Protein AF-A0A3B0T0U5-F1 (afdb_monomer_lite)

Radius of gyration: 17.13 Å; chains: 1; bounding box: 40×33×50 Å

Secondary structure (DSSP, 8-state):
-----TTTTTTPPPPHHHHHHHHTHHHHHHHHHHTT-EEPPTT---GGG-GGG--TTGGG-HHHHHHHHHHHHHHTTEEEEEE-GGG-EEEEE-TTTT--GGGPPEEEE-TTS-EEEPSSSSHHHHHHHHHHSS-HHHHHHHHHHHHHTT----S-STT------SS-HHHHHHHHHHHHHHHT-

pLDDT: mean 91.38, std 8.54, range [48.41, 98.44]

Structure (mmCIF, N/CA/C/O backbone):
data_AF-A0A3B0T0U5-F1
#
_entry.id   AF-A0A3B0T0U5-F1
#
loop_
_atom_site.group_PDB
_atom_site.id
_atom_site.type_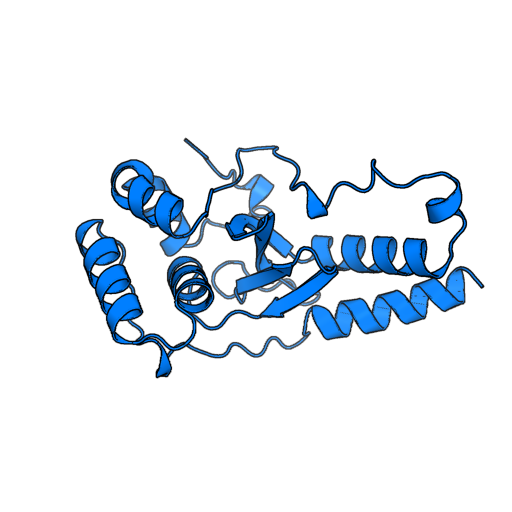symbol
_atom_site.label_atom_id
_atom_site.label_alt_id
_atom_site.label_comp_id
_atom_site.label_asym_id
_atom_site.label_entity_id
_atom_site.label_seq_id
_atom_site.pdbx_PDB_ins_code
_atom_site.Cartn_x
_atom_site.Cartn_y
_atom_site.Cartn_z
_atom_site.occupancy
_atom_site.B_iso_or_equiv
_atom_site.auth_seq_id
_atom_site.auth_comp_id
_atom_site.auth_asym_id
_atom_site.auth_atom_id
_atom_site.pdbx_PDB_model_num
ATOM 1 N N . MET A 1 1 ? -2.444 17.265 9.540 1.00 48.41 1 MET A N 1
ATOM 2 C CA . MET A 1 1 ? -3.662 16.431 9.452 1.00 48.41 1 MET A CA 1
ATOM 3 C C . MET A 1 1 ? -3.773 16.011 8.001 1.00 48.41 1 MET A C 1
ATOM 5 O O . MET A 1 1 ? -4.153 16.839 7.179 1.00 48.41 1 MET A O 1
ATOM 9 N N . ALA A 1 2 ? -3.339 14.789 7.695 1.00 52.75 2 ALA A N 1
ATOM 10 C CA . ALA A 1 2 ? -3.401 14.232 6.351 1.00 52.75 2 ALA A CA 1
ATOM 11 C C . ALA A 1 2 ? -4.876 14.074 5.960 1.00 52.75 2 ALA A C 1
ATOM 13 O O . ALA A 1 2 ? -5.615 13.300 6.568 1.00 52.75 2 ALA A O 1
ATOM 14 N N . ILE A 1 3 ? -5.346 14.876 5.007 1.00 55.81 3 ILE A N 1
ATOM 15 C CA . ILE A 1 3 ? -6.700 14.746 4.465 1.00 55.81 3 ILE A CA 1
ATOM 16 C C . ILE A 1 3 ? -6.537 14.190 3.064 1.00 55.81 3 ILE A C 1
ATOM 18 O O . ILE A 1 3 ? -6.526 14.962 2.109 1.00 55.81 3 ILE A O 1
ATOM 22 N N . LEU A 1 4 ? -6.415 12.864 2.960 1.00 65.25 4 LEU A N 1
ATOM 23 C CA . LEU A 1 4 ? -6.444 12.198 1.664 1.00 65.25 4 LEU A CA 1
ATOM 24 C C . LEU A 1 4 ? -7.714 12.631 0.920 1.00 65.25 4 LEU A C 1
ATOM 26 O O . LEU A 1 4 ? -8.846 12.448 1.386 1.00 65.25 4 LEU A O 1
ATOM 30 N N . THR A 1 5 ? -7.526 13.297 -0.207 1.00 64.56 5 THR A N 1
ATOM 31 C CA . THR A 1 5 ? -8.588 13.832 -1.041 1.00 64.56 5 THR A CA 1
ATOM 32 C C . THR A 1 5 ? -9.216 12.710 -1.862 1.00 64.56 5 THR A C 1
ATOM 34 O O . THR A 1 5 ? -8.635 11.648 -2.082 1.00 64.56 5 THR A O 1
ATOM 37 N N . LYS A 1 6 ? -10.430 12.935 -2.381 1.00 62.84 6 LYS A N 1
ATOM 38 C CA . LYS A 1 6 ? -11.016 11.989 -3.344 1.00 62.84 6 LYS A CA 1
ATOM 39 C C . LYS A 1 6 ? -10.115 11.785 -4.561 1.00 62.84 6 LYS A C 1
ATOM 41 O O . LYS A 1 6 ? -10.153 10.707 -5.132 1.00 62.84 6 LYS A O 1
ATOM 46 N N . GLU A 1 7 ? -9.342 12.791 -4.955 1.00 63.34 7 GLU A N 1
ATOM 47 C CA . GLU A 1 7 ? -8.432 12.709 -6.097 1.00 63.34 7 GLU A CA 1
ATOM 48 C C . GLU A 1 7 ? -7.277 11.739 -5.824 1.00 63.34 7 GLU A C 1
ATOM 50 O O . GLU A 1 7 ? -7.024 10.860 -6.645 1.00 63.34 7 GLU A O 1
ATOM 55 N N . GLU A 1 8 ? -6.695 11.794 -4.624 1.00 71.56 8 GLU A N 1
ATOM 56 C CA . GLU A 1 8 ? -5.678 10.839 -4.153 1.00 71.56 8 GLU A CA 1
ATOM 57 C C . GLU A 1 8 ? -6.215 9.415 -4.035 1.00 71.56 8 GLU A C 1
ATOM 59 O O . GLU A 1 8 ? -5.482 8.460 -4.251 1.00 71.56 8 GLU A O 1
ATOM 64 N N . LEU A 1 9 ? -7.517 9.258 -3.789 1.00 78.38 9 LEU A N 1
ATOM 65 C CA . LEU A 1 9 ? -8.191 7.958 -3.769 1.00 78.38 9 LEU A CA 1
ATOM 66 C C . LEU A 1 9 ? -8.796 7.562 -5.123 1.00 78.38 9 LEU A C 1
ATOM 68 O O . LEU A 1 9 ? -9.800 6.847 -5.169 1.00 78.38 9 LEU A O 1
ATOM 72 N N . GLN A 1 10 ? -8.250 8.061 -6.234 1.00 78.50 10 GLN A N 1
ATOM 73 C CA . GLN A 1 10 ? -8.713 7.759 -7.596 1.00 78.50 10 GLN A CA 1
ATOM 74 C C . GLN A 1 10 ? -10.224 8.011 -7.807 1.00 78.50 10 GLN A C 1
ATOM 76 O O . GLN A 1 10 ? -10.927 7.261 -8.486 1.00 78.50 10 GLN A O 1
ATOM 81 N N . ASN A 1 11 ? -10.745 9.089 -7.218 1.00 80.75 11 ASN A N 1
ATOM 82 C CA . ASN A 1 11 ? -12.158 9.494 -7.174 1.00 80.75 11 ASN A CA 1
ATOM 83 C C . ASN A 1 11 ? -13.108 8.518 -6.460 1.00 80.75 11 ASN A C 1
ATOM 85 O O . ASN A 1 11 ? -14.330 8.599 -6.633 1.00 80.75 11 ASN A O 1
ATOM 89 N N . GLN A 1 12 ? -12.577 7.624 -5.628 1.00 84.00 12 GLN A N 1
ATOM 90 C CA . GLN A 1 12 ? -13.364 6.662 -4.865 1.00 84.00 12 GLN A CA 1
ATOM 91 C C . GLN A 1 12 ? -13.750 7.198 -3.479 1.00 84.00 12 GLN A C 1
ATOM 93 O O . GLN A 1 12 ? -13.239 8.207 -2.990 1.00 84.00 12 GLN A O 1
ATOM 98 N N . ASP A 1 13 ? -14.723 6.546 -2.843 1.00 85.94 13 ASP A N 1
ATOM 99 C CA . ASP A 1 13 ? -15.082 6.860 -1.461 1.00 85.94 13 ASP A CA 1
ATOM 100 C C . ASP A 1 13 ? -14.054 6.263 -0.499 1.00 85.94 13 ASP A C 1
ATOM 102 O O . ASP A 1 13 ? -13.758 5.072 -0.592 1.00 85.94 13 ASP A O 1
ATOM 106 N N . VAL A 1 14 ? -13.611 7.069 0.471 1.00 84.44 14 VAL A N 1
ATOM 107 C CA . VAL A 1 14 ? -12.691 6.653 1.540 1.00 84.44 14 VAL A CA 1
ATOM 108 C C . VAL A 1 14 ? -13.190 5.354 2.203 1.00 84.44 14 VAL A C 1
ATOM 110 O O . VAL A 1 14 ? -14.356 5.310 2.632 1.00 84.44 14 VAL A O 1
ATOM 113 N N . PRO A 1 15 ? -12.355 4.299 2.284 1.00 88.31 15 PRO A N 1
ATOM 114 C CA . PRO A 1 15 ? -12.616 3.122 3.109 1.00 88.31 15 PRO A CA 1
ATOM 115 C C . PRO A 1 15 ? -12.940 3.496 4.560 1.00 88.31 15 PRO A C 1
ATOM 117 O O . PRO A 1 15 ? -12.525 4.542 5.058 1.00 88.31 15 PRO A O 1
ATOM 120 N N . ASN A 1 16 ? -13.759 2.683 5.229 1.00 87.50 16 ASN A N 1
ATOM 121 C CA . ASN A 1 16 ? -14.278 3.045 6.550 1.00 87.50 16 ASN A CA 1
ATOM 122 C C . ASN A 1 16 ? -13.180 3.069 7.621 1.00 87.50 16 ASN A C 1
ATOM 124 O O . ASN A 1 16 ? -13.162 3.974 8.444 1.00 87.50 16 ASN A O 1
ATOM 128 N N . ASP A 1 17 ? -12.273 2.103 7.578 1.00 84.94 17 ASP A N 1
ATOM 129 C CA . ASP A 1 17 ? -11.072 2.011 8.406 1.00 84.94 17 ASP A CA 1
ATOM 130 C C . ASP A 1 17 ? -10.169 3.235 8.229 1.00 84.94 17 ASP A C 1
ATOM 132 O O . ASP A 1 17 ? -9.879 3.915 9.206 1.00 84.94 17 ASP A O 1
ATOM 136 N N . LEU A 1 18 ? -9.833 3.606 6.988 1.00 89.12 18 LEU A N 1
ATOM 137 C CA . LEU A 1 18 ? -9.025 4.795 6.712 1.00 89.12 18 LEU A CA 1
ATOM 138 C C . LEU A 1 18 ? -9.720 6.073 7.190 1.00 89.12 18 LEU A C 1
ATOM 140 O O . LEU A 1 18 ? -9.094 6.964 7.758 1.00 89.12 18 LEU A O 1
ATOM 144 N N . LYS A 1 19 ? -11.039 6.159 7.004 1.00 89.75 19 LYS A N 1
ATOM 145 C CA . LYS A 1 19 ? -11.831 7.280 7.510 1.00 89.75 19 LYS A CA 1
ATOM 146 C C . LYS A 1 19 ? -11.770 7.369 9.037 1.00 89.75 19 LYS A C 1
ATOM 148 O O . LYS A 1 19 ? -11.633 8.475 9.551 1.00 89.75 19 LYS A O 1
ATOM 153 N N . LEU A 1 20 ? -11.896 6.247 9.746 1.00 90.88 20 LEU A N 1
ATOM 154 C CA . LEU A 1 20 ? -11.803 6.207 11.207 1.00 90.88 20 LEU A CA 1
ATOM 155 C C . LEU A 1 20 ? -10.387 6.544 11.684 1.00 90.88 20 LEU A C 1
ATOM 157 O O . LEU A 1 20 ? -10.249 7.346 12.601 1.00 90.88 20 LEU A O 1
ATOM 161 N N . ALA A 1 21 ? -9.355 6.021 11.019 1.00 90.75 21 ALA A N 1
ATOM 162 C CA . ALA A 1 21 ? -7.959 6.319 11.325 1.00 90.75 21 ALA A CA 1
ATOM 163 C C . ALA A 1 21 ? -7.647 7.815 11.196 1.00 90.75 21 ALA A C 1
ATOM 165 O O . ALA A 1 21 ? -7.094 8.410 12.112 1.00 90.75 21 ALA A O 1
ATOM 166 N N . ILE A 1 22 ? -8.097 8.461 10.115 1.00 89.06 22 ILE A N 1
ATOM 167 C CA . ILE A 1 22 ? -7.939 9.914 9.936 1.00 89.06 22 ILE A CA 1
ATOM 168 C C . ILE A 1 22 ? -8.725 10.694 11.001 1.00 89.06 22 ILE A C 1
ATOM 170 O O . ILE A 1 22 ? -8.239 11.693 11.528 1.00 89.06 22 ILE A O 1
ATOM 174 N N . GLN A 1 23 ? -9.954 10.269 11.316 1.00 90.56 23 GLN A N 1
ATOM 175 C CA . GLN A 1 23 ? -10.811 10.954 12.293 1.00 90.56 23 GLN A CA 1
ATOM 176 C C . GLN A 1 23 ? -10.284 10.866 13.725 1.00 90.56 23 GLN A C 1
ATOM 178 O O . GLN A 1 23 ? -10.460 11.817 14.485 1.00 90.56 23 GLN A O 1
ATOM 183 N N . ASN A 1 24 ? -9.654 9.747 14.071 1.00 92.56 24 ASN A N 1
ATOM 184 C CA . ASN A 1 24 ? -9.137 9.462 15.404 1.00 92.56 24 ASN A CA 1
ATOM 185 C C . ASN A 1 24 ? -7.605 9.534 15.453 1.00 92.56 24 ASN A C 1
ATOM 187 O O . ASN A 1 24 ? -7.014 8.968 16.367 1.00 92.56 24 ASN A O 1
ATOM 191 N N . PHE A 1 25 ? -6.963 10.221 14.496 1.00 91.25 25 PHE A N 1
ATOM 192 C CA . PHE A 1 25 ? -5.505 10.197 14.355 1.00 91.25 25 PHE A CA 1
ATOM 193 C C . PHE 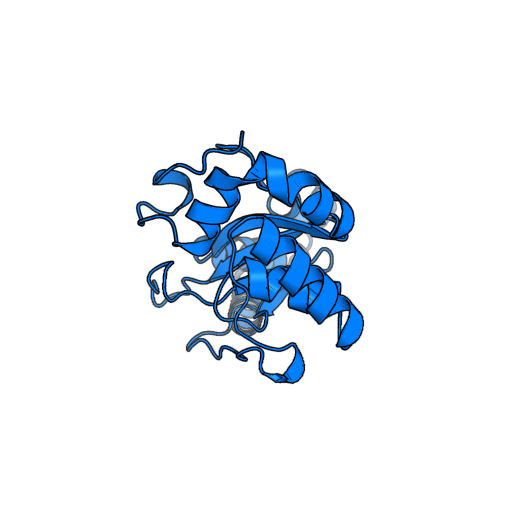A 1 25 ? -4.781 10.626 15.634 1.00 91.25 25 PHE A C 1
ATOM 195 O O . PHE A 1 25 ? -3.870 9.937 16.058 1.00 91.25 25 PHE A O 1
ATOM 202 N N . GLU A 1 26 ? -5.256 11.676 16.315 1.00 92.50 26 GLU A N 1
ATOM 203 C CA . GLU A 1 26 ? -4.682 12.138 17.594 1.00 92.50 26 GLU A CA 1
ATOM 204 C C . GLU A 1 26 ? -4.662 11.055 18.692 1.00 92.50 26 GLU A C 1
ATOM 206 O O . GLU A 1 26 ? -3.903 11.169 19.644 1.00 92.50 26 GLU A O 1
ATOM 211 N N . CYS A 1 27 ? -5.510 10.026 18.594 1.00 93.88 27 CYS A N 1
ATOM 212 C CA . CYS A 1 27 ? -5.527 8.905 19.535 1.00 93.88 27 CYS A CA 1
ATOM 213 C C . CYS A 1 27 ? -4.568 7.780 19.120 1.00 93.88 27 CYS A C 1
ATOM 215 O O . CYS A 1 27 ? -3.992 7.125 19.978 1.00 93.88 27 CYS A O 1
ATOM 217 N N . ILE A 1 28 ? -4.397 7.557 17.813 1.00 94.62 28 ILE A N 1
ATOM 218 C CA . ILE A 1 28 ? -3.575 6.465 17.266 1.00 94.62 28 ILE A CA 1
ATOM 219 C C . ILE A 1 28 ? -2.176 6.918 16.831 1.00 94.62 28 ILE A C 1
ATOM 221 O O . ILE A 1 28 ? -1.431 6.110 16.287 1.00 94.62 28 ILE A O 1
ATOM 225 N N . GLU A 1 29 ? -1.830 8.193 17.024 1.00 94.94 29 GLU A N 1
ATOM 226 C CA . GLU A 1 29 ? -0.550 8.775 16.607 1.00 94.94 29 GLU A CA 1
ATOM 227 C C . GLU A 1 29 ? 0.623 8.029 17.250 1.00 94.94 29 GLU A C 1
ATOM 229 O O . GLU A 1 29 ? 1.487 7.553 16.522 1.00 94.94 29 GLU A O 1
ATOM 234 N N . ASP A 1 30 ? 0.583 7.800 18.568 1.00 95.88 30 ASP A N 1
ATOM 235 C CA . ASP A 1 30 ? 1.621 7.045 19.288 1.00 95.88 30 ASP A CA 1
ATOM 236 C C . ASP A 1 30 ? 1.763 5.600 18.757 1.00 95.88 30 ASP A C 1
ATOM 238 O O . ASP A 1 30 ? 2.874 5.090 18.644 1.00 95.88 30 ASP A O 1
ATOM 242 N N . LEU A 1 31 ? 0.655 4.954 18.362 1.00 95.38 31 LEU A N 1
ATOM 243 C CA . LEU A 1 31 ? 0.675 3.604 17.774 1.00 95.38 31 LEU A CA 1
ATOM 244 C C . LEU A 1 31 ? 1.297 3.606 16.375 1.00 95.38 31 LEU A C 1
ATOM 246 O O . LEU A 1 31 ? 1.994 2.672 15.991 1.00 95.38 31 LEU A O 1
ATOM 250 N N . PHE A 1 32 ? 1.027 4.649 15.591 1.00 95.25 32 PHE A N 1
ATOM 251 C CA . PHE A 1 32 ? 1.640 4.836 14.281 1.00 95.25 32 PHE A CA 1
ATOM 252 C C . PHE A 1 32 ? 3.134 5.129 14.414 1.00 95.25 32 PHE A C 1
ATOM 254 O O . PHE A 1 32 ? 3.916 4.555 13.664 1.00 95.25 32 PHE A O 1
ATOM 261 N N . GLU A 1 33 ? 3.541 5.951 15.383 1.00 95.12 33 GLU A N 1
ATOM 262 C CA . GLU A 1 33 ? 4.955 6.183 15.686 1.00 95.12 33 GLU A CA 1
ATOM 263 C C . GLU A 1 33 ? 5.666 4.889 16.101 1.00 95.12 33 GLU A C 1
ATOM 265 O O . GLU A 1 33 ? 6.767 4.628 15.620 1.00 95.12 33 GLU A O 1
ATOM 270 N N . GLU A 1 34 ? 5.031 4.061 16.936 1.00 95.50 34 GLU A N 1
ATOM 271 C CA . GLU A 1 34 ? 5.565 2.760 17.350 1.00 95.50 34 GLU A CA 1
ATOM 272 C C . GLU A 1 34 ? 5.762 1.808 16.163 1.00 95.50 34 GLU A C 1
ATOM 274 O O . GLU A 1 34 ? 6.830 1.218 16.025 1.00 95.50 34 GLU A O 1
ATOM 279 N N . MET A 1 35 ? 4.784 1.729 15.257 1.00 94.88 35 MET A N 1
ATOM 280 C CA . MET A 1 35 ? 4.879 0.922 14.032 1.00 94.88 35 MET A CA 1
ATOM 281 C C . MET A 1 35 ? 5.757 1.551 12.932 1.00 94.88 35 MET A C 1
ATOM 283 O O . MET A 1 35 ? 5.804 1.035 11.812 1.00 94.88 35 MET A O 1
ATOM 287 N N . GLU A 1 36 ? 6.393 2.697 13.196 1.00 95.31 36 GLU A N 1
ATOM 288 C CA . GLU A 1 36 ? 7.111 3.515 12.207 1.00 95.31 36 GLU A CA 1
ATOM 289 C C . GLU A 1 36 ? 6.267 3.824 10.950 1.00 95.31 36 GLU A C 1
ATOM 291 O O . GLU A 1 36 ? 6.754 3.846 9.819 1.00 95.31 36 GLU A O 1
ATOM 296 N N . CYS A 1 37 ? 4.971 4.057 11.150 1.00 95.50 37 CYS A N 1
ATOM 297 C CA . CYS A 1 37 ? 3.995 4.355 10.113 1.00 95.50 37 CYS A CA 1
ATOM 298 C C . CYS A 1 37 ? 3.627 5.841 10.092 1.00 95.50 37 CYS A C 1
ATOM 300 O O . CYS A 1 37 ? 3.398 6.473 11.122 1.00 95.50 37 CYS A O 1
ATOM 302 N N . ARG A 1 38 ? 3.439 6.397 8.895 1.00 93.88 38 ARG A N 1
ATOM 303 C CA . ARG A 1 38 ? 2.827 7.717 8.701 1.00 93.88 38 ARG A CA 1
ATOM 304 C C . ARG A 1 38 ? 1.902 7.720 7.497 1.00 93.88 38 ARG A C 1
ATOM 306 O O . ARG A 1 38 ? 2.188 7.100 6.475 1.00 93.88 38 ARG A O 1
ATOM 313 N N . PHE A 1 39 ? 0.813 8.473 7.589 1.00 92.88 39 PHE A N 1
ATOM 314 C CA . PHE A 1 39 ? 0.020 8.790 6.406 1.00 92.88 39 PHE A CA 1
ATOM 315 C C . PHE A 1 39 ? 0.777 9.766 5.504 1.00 92.88 39 PHE A C 1
ATOM 317 O O . PHE A 1 39 ? 1.444 10.678 5.998 1.00 92.88 39 PHE A O 1
ATOM 324 N N . PHE A 1 40 ? 0.633 9.596 4.191 1.00 91.25 40 PHE A N 1
ATOM 325 C CA . PHE A 1 40 ? 1.089 10.603 3.237 1.00 91.25 40 PHE A CA 1
ATOM 326 C C . PHE A 1 40 ? 0.266 11.883 3.365 1.00 91.25 40 PHE A C 1
ATOM 328 O O . PHE A 1 40 ? -0.961 11.841 3.528 1.00 91.25 40 PHE A O 1
ATOM 335 N N . ASP A 1 41 ? 0.944 13.025 3.272 1.00 87.12 41 ASP A N 1
ATOM 336 C CA . ASP A 1 41 ? 0.266 14.304 3.118 1.00 87.12 41 ASP A CA 1
ATOM 337 C C . ASP A 1 41 ? -0.365 14.414 1.718 1.00 87.12 41 ASP A C 1
ATOM 339 O O . ASP A 1 41 ? 0.081 13.762 0.767 1.00 87.12 41 ASP A O 1
ATOM 343 N N . PRO A 1 42 ? -1.399 15.258 1.554 1.00 79.50 42 PRO A N 1
ATOM 344 C CA . PRO A 1 42 ? -1.960 15.510 0.239 1.00 79.50 42 PRO A CA 1
ATOM 345 C C . PRO A 1 42 ? -0.905 16.036 -0.737 1.00 79.50 42 PRO A C 1
ATOM 347 O O . PRO A 1 42 ? -0.085 16.879 -0.371 1.00 79.50 42 PRO A O 1
ATOM 350 N N . GLU A 1 43 ? -0.952 15.564 -1.980 1.00 81.12 43 GLU A N 1
ATOM 351 C CA . GLU A 1 43 ? 0.015 15.855 -3.052 1.00 81.12 43 GLU A CA 1
ATOM 352 C C . GLU A 1 43 ? 1.463 15.399 -2.769 1.00 81.12 43 GLU A C 1
ATOM 354 O O . GLU A 1 43 ? 2.364 15.683 -3.567 1.00 81.12 43 GLU A O 1
ATOM 359 N N . GLU A 1 44 ? 1.716 14.684 -1.667 1.00 88.31 44 GLU A N 1
ATOM 360 C CA . GLU A 1 44 ? 3.029 14.112 -1.391 1.00 88.31 44 GLU A CA 1
ATOM 361 C C . GLU A 1 44 ? 3.356 13.015 -2.413 1.00 88.31 44 GLU A C 1
ATOM 363 O O . GLU A 1 44 ? 2.535 12.152 -2.723 1.00 88.31 44 GLU A O 1
ATOM 368 N N . ILE A 1 45 ? 4.580 13.050 -2.944 1.00 85.94 45 ILE A N 1
ATOM 369 C CA . ILE A 1 45 ? 5.093 12.014 -3.841 1.00 85.94 45 ILE A CA 1
ATOM 370 C C . ILE A 1 45 ? 5.869 11.008 -2.984 1.00 85.94 45 ILE A C 1
ATOM 372 O O . ILE A 1 45 ? 6.903 11.390 -2.426 1.00 85.94 45 ILE A O 1
ATOM 376 N N . PRO A 1 46 ? 5.428 9.739 -2.889 1.00 90.38 46 PRO A N 1
ATOM 377 C CA . PRO A 1 46 ? 6.144 8.732 -2.120 1.00 90.38 46 PRO A CA 1
ATOM 378 C C . PRO A 1 46 ? 7.568 8.543 -2.646 1.00 90.38 46 PRO A C 1
ATOM 380 O O . PRO A 1 46 ? 7.781 8.393 -3.852 1.00 90.38 46 PRO A O 1
ATOM 383 N N . SER A 1 47 ? 8.546 8.518 -1.743 1.00 88.06 47 SER A N 1
ATOM 384 C CA . SER A 1 47 ? 9.973 8.526 -2.091 1.00 88.06 47 SER A CA 1
ATOM 385 C C . SER A 1 47 ? 10.382 7.378 -3.023 1.00 88.06 47 SER A C 1
ATOM 387 O O . SER A 1 47 ? 11.117 7.604 -3.983 1.00 88.06 47 SER A O 1
ATOM 389 N N . LEU A 1 48 ? 9.843 6.169 -2.817 1.00 92.25 48 LEU A N 1
ATOM 390 C CA . LEU A 1 48 ? 10.137 4.999 -3.657 1.00 92.25 48 LEU A CA 1
ATOM 391 C C . LEU A 1 48 ? 9.503 5.048 -5.060 1.00 92.25 48 LEU A C 1
ATOM 393 O O . LEU A 1 48 ? 9.809 4.200 -5.897 1.00 92.25 48 LEU A O 1
ATOM 397 N N . THR A 1 49 ? 8.653 6.041 -5.340 1.00 90.88 49 THR A N 1
ATOM 398 C CA . THR A 1 49 ? 8.115 6.308 -6.687 1.00 90.88 49 THR A CA 1
ATOM 399 C C . THR A 1 49 ? 8.917 7.372 -7.441 1.00 90.88 49 THR A C 1
ATOM 401 O O . THR A 1 49 ? 8.748 7.539 -8.651 1.00 90.88 49 THR A O 1
ATOM 404 N N . ASP A 1 50 ? 9.818 8.089 -6.759 1.00 90.31 50 ASP A N 1
ATOM 405 C CA . ASP A 1 50 ? 10.660 9.101 -7.386 1.00 90.31 50 ASP A CA 1
ATOM 406 C C . ASP A 1 50 ? 11.930 8.482 -7.977 1.00 90.31 50 ASP A C 1
ATOM 408 O O . ASP A 1 50 ? 12.853 8.085 -7.275 1.00 90.31 50 ASP A O 1
ATOM 412 N N . ASN A 1 51 ? 12.022 8.487 -9.304 1.00 89.31 51 ASN A N 1
ATOM 413 C CA . ASN A 1 51 ? 13.176 7.993 -10.052 1.00 89.31 51 ASN A CA 1
ATOM 414 C C . ASN A 1 51 ? 14.253 9.073 -10.317 1.00 89.31 51 ASN A C 1
ATOM 416 O O . ASN A 1 51 ? 15.154 8.878 -11.145 1.00 89.31 51 ASN A O 1
ATOM 420 N N . SER A 1 52 ? 14.188 10.235 -9.651 1.00 89.69 52 SER A N 1
ATOM 421 C CA . SER A 1 52 ? 15.126 11.354 -9.844 1.00 89.69 52 SER A CA 1
ATOM 422 C C . SER A 1 52 ? 16.576 11.030 -9.459 1.00 89.69 52 SER A C 1
ATOM 424 O O . SER A 1 52 ? 17.502 11.653 -9.989 1.00 89.69 52 SER A O 1
ATOM 426 N N . TYR A 1 53 ? 16.790 10.016 -8.615 1.00 87.19 53 TYR A N 1
ATOM 427 C CA . TYR A 1 53 ? 18.113 9.552 -8.183 1.00 87.19 53 TYR A CA 1
ATOM 428 C C . TYR A 1 53 ? 18.911 8.829 -9.283 1.00 87.19 53 TYR A C 1
ATOM 430 O O . TYR A 1 53 ? 20.128 8.669 -9.157 1.00 87.19 53 TYR A O 1
ATOM 438 N N . LEU A 1 54 ? 18.260 8.396 -10.370 1.00 92.94 54 LEU A N 1
ATOM 439 C CA . LEU A 1 54 ? 18.900 7.609 -11.426 1.00 92.94 54 LEU A CA 1
ATOM 440 C C . LEU A 1 54 ? 19.970 8.406 -12.183 1.00 92.94 54 LEU A C 1
ATOM 442 O O . LEU A 1 54 ? 19.699 9.436 -12.821 1.00 92.94 54 LEU A O 1
ATOM 446 N N . THR A 1 55 ? 21.189 7.865 -12.205 1.00 95.19 55 THR A N 1
ATOM 447 C CA . THR A 1 55 ? 22.320 8.443 -12.937 1.00 95.19 55 THR A CA 1
ATOM 448 C C . THR A 1 55 ? 22.221 8.184 -14.445 1.00 95.19 55 THR A C 1
ATOM 450 O O . THR A 1 55 ? 21.466 7.334 -14.919 1.00 95.19 55 THR A O 1
ATOM 453 N N . ASP A 1 56 ? 23.054 8.865 -15.239 1.00 95.56 56 ASP A N 1
ATOM 454 C CA . ASP A 1 56 ? 23.180 8.588 -16.680 1.00 95.56 56 ASP A CA 1
ATOM 455 C C . ASP A 1 56 ? 23.631 7.150 -16.985 1.00 95.56 56 ASP A C 1
ATOM 457 O O . ASP A 1 56 ? 23.407 6.651 -18.091 1.00 95.56 56 ASP A O 1
ATOM 461 N N . SER A 1 57 ? 24.317 6.499 -16.040 1.00 94.56 57 SER A N 1
ATOM 462 C CA . SER A 1 57 ? 24.717 5.097 -16.167 1.00 94.56 57 SER A CA 1
ATOM 463 C C . SER A 1 57 ? 23.516 4.176 -15.969 1.00 94.56 57 SER A C 1
ATOM 465 O O . SER A 1 57 ? 23.298 3.281 -16.785 1.00 94.56 57 SER A O 1
ATOM 467 N N . ASP A 1 58 ? 22.699 4.442 -14.949 1.00 94.06 58 ASP A N 1
ATOM 468 C CA . ASP A 1 58 ? 21.487 3.670 -14.648 1.00 94.06 58 ASP A CA 1
ATOM 469 C C . ASP A 1 58 ? 20.482 3.767 -15.793 1.00 94.06 58 ASP A C 1
ATOM 471 O O . ASP A 1 58 ? 19.973 2.757 -16.271 1.00 94.06 58 ASP A O 1
ATOM 475 N N . LYS A 1 59 ? 20.311 4.971 -16.347 1.00 93.31 59 LYS A N 1
ATOM 476 C CA . LYS A 1 59 ? 19.437 5.222 -17.504 1.00 93.31 59 LYS A CA 1
ATOM 477 C C . LYS A 1 59 ? 19.868 4.491 -18.777 1.00 93.31 59 LYS A C 1
ATOM 479 O O . LYS A 1 59 ? 19.059 4.293 -19.679 1.00 93.31 59 LYS A O 1
ATOM 484 N N . LYS A 1 60 ? 21.137 4.084 -18.879 1.00 94.44 6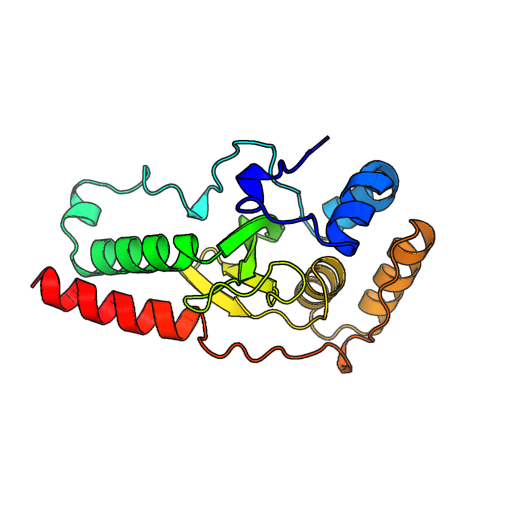0 LYS A N 1
ATOM 485 C CA . LYS A 1 60 ? 21.649 3.253 -19.986 1.00 94.44 60 LYS A CA 1
ATOM 486 C C . LYS A 1 60 ? 21.564 1.758 -19.682 1.00 94.44 60 LYS A C 1
ATOM 488 O O . LYS A 1 60 ? 21.699 0.949 -20.603 1.00 94.44 60 LYS A O 1
ATOM 493 N N . ASN A 1 61 ? 21.356 1.378 -18.423 1.00 95.19 61 ASN A N 1
ATOM 494 C CA . ASN A 1 61 ? 21.156 -0.005 -18.033 1.00 95.19 61 ASN A CA 1
ATOM 495 C C . ASN A 1 61 ? 19.719 -0.428 -18.363 1.00 95.19 61 ASN A C 1
ATOM 497 O O . ASN A 1 61 ? 18.751 0.006 -17.743 1.00 95.19 61 ASN A O 1
ATOM 501 N N . LYS A 1 62 ? 19.591 -1.323 -19.346 1.00 93.81 62 LYS A N 1
ATOM 502 C CA . LYS A 1 62 ? 18.296 -1.830 -19.814 1.00 93.81 62 LYS A CA 1
ATOM 503 C C . LYS A 1 62 ? 17.508 -2.548 -18.721 1.00 93.81 62 LYS A C 1
ATOM 505 O O . LYS A 1 62 ? 16.292 -2.431 -18.695 1.00 93.81 62 LYS A O 1
ATOM 510 N N . GLY A 1 63 ? 18.193 -3.286 -17.847 1.00 95.44 63 GLY A N 1
ATOM 511 C CA . GLY A 1 63 ? 17.560 -3.975 -16.727 1.00 95.44 63 GLY A CA 1
ATOM 512 C C . GLY A 1 63 ? 16.985 -2.979 -15.728 1.00 95.44 63 GLY A C 1
ATOM 513 O O . GLY A 1 63 ? 15.822 -3.095 -15.366 1.00 95.44 63 GLY A O 1
ATOM 514 N N . THR A 1 64 ? 17.760 -1.957 -15.365 1.00 94.44 64 THR A N 1
ATOM 515 C CA . THR A 1 64 ? 17.299 -0.895 -14.461 1.00 94.44 64 THR A CA 1
ATOM 516 C C . THR A 1 64 ? 16.090 -0.164 -15.033 1.00 94.44 64 THR A C 1
ATOM 518 O O . THR A 1 64 ? 15.065 -0.071 -14.371 1.00 94.44 64 THR A O 1
ATOM 521 N N . MET A 1 65 ? 16.155 0.281 -16.291 1.00 95.88 65 MET A N 1
ATOM 522 C CA . MET A 1 65 ? 15.025 0.988 -16.901 1.00 95.88 65 MET A CA 1
ATOM 523 C C . MET A 1 65 ? 13.799 0.093 -17.118 1.00 95.88 65 MET A C 1
ATOM 525 O O . MET A 1 65 ? 12.679 0.586 -17.035 1.00 95.88 65 MET A O 1
ATOM 529 N N . ALA A 1 66 ? 13.987 -1.210 -17.362 1.00 96.81 66 ALA A N 1
ATOM 530 C CA . ALA A 1 66 ? 12.881 -2.161 -17.438 1.00 96.81 66 ALA A CA 1
ATOM 531 C C . ALA A 1 66 ? 12.189 -2.354 -16.082 1.00 96.81 66 ALA A C 1
ATOM 533 O O . ALA A 1 66 ? 10.967 -2.438 -16.060 1.00 96.81 66 ALA A O 1
ATOM 534 N N . ALA A 1 67 ? 12.948 -2.396 -14.980 1.00 95.56 67 ALA A N 1
ATOM 535 C CA . ALA A 1 67 ? 12.392 -2.458 -13.627 1.00 95.56 67 ALA A CA 1
ATOM 536 C C . ALA A 1 67 ? 11.623 -1.175 -13.295 1.00 95.56 67 ALA A C 1
ATOM 538 O O . ALA A 1 67 ? 10.452 -1.249 -12.959 1.00 95.56 67 ALA A O 1
ATOM 539 N N . VAL A 1 68 ? 12.222 -0.005 -13.538 1.00 95.44 68 VAL A N 1
ATOM 540 C CA . VAL A 1 68 ? 11.563 1.300 -13.349 1.00 95.44 68 VAL A CA 1
ATOM 541 C C . VAL A 1 68 ? 10.247 1.380 -14.126 1.00 95.44 68 VAL A C 1
ATOM 543 O O . VAL A 1 68 ? 9.204 1.662 -13.552 1.00 95.44 68 VAL A O 1
ATOM 546 N N . SER A 1 69 ? 10.264 1.049 -15.422 1.00 96.19 69 SER A N 1
ATOM 547 C CA . SER A 1 69 ? 9.046 1.078 -16.245 1.00 96.19 69 SER A CA 1
ATOM 548 C C . SER A 1 69 ? 7.999 0.053 -15.800 1.00 96.19 69 SER A C 1
ATOM 550 O O . SER A 1 69 ? 6.805 0.284 -15.976 1.00 96.19 69 SER A O 1
ATOM 552 N N . ALA A 1 70 ? 8.425 -1.094 -15.263 1.00 97.62 70 ALA A N 1
ATOM 553 C CA . ALA A 1 70 ? 7.515 -2.095 -14.724 1.00 97.62 70 ALA A CA 1
ATOM 554 C C . ALA A 1 70 ? 6.862 -1.605 -13.428 1.00 97.62 70 ALA A C 1
ATOM 556 O O . ALA A 1 70 ? 5.638 -1.667 -13.335 1.00 97.62 70 ALA A O 1
ATOM 557 N N . SER A 1 71 ? 7.642 -1.081 -12.479 1.00 97.69 71 SER A N 1
ATOM 558 C CA . SER A 1 71 ? 7.130 -0.512 -11.228 1.00 97.69 71 SER A CA 1
ATOM 559 C C . SER A 1 71 ? 6.179 0.649 -11.491 1.00 97.69 71 SER A C 1
ATOM 561 O O . SER A 1 71 ? 5.058 0.609 -10.994 1.00 97.69 71 SER A O 1
ATOM 563 N N . ASP A 1 72 ? 6.551 1.601 -12.356 1.00 96.25 72 ASP A N 1
ATOM 564 C CA . ASP A 1 72 ? 5.699 2.744 -12.717 1.00 96.25 72 ASP A CA 1
ATOM 565 C C . ASP A 1 72 ? 4.316 2.281 -13.214 1.00 96.25 72 ASP A C 1
ATOM 567 O O . ASP A 1 72 ? 3.291 2.810 -12.790 1.00 96.25 72 ASP A O 1
ATOM 571 N N . GLN A 1 73 ? 4.259 1.236 -14.051 1.00 97.38 73 GLN A N 1
ATOM 572 C CA . GLN A 1 73 ? 2.985 0.680 -14.527 1.00 97.38 73 GLN A CA 1
ATOM 573 C C . GLN A 1 73 ? 2.199 -0.087 -13.461 1.00 97.38 73 GLN A C 1
ATOM 575 O O . GLN A 1 73 ? 0.972 -0.129 -13.522 1.00 97.38 73 GLN A O 1
ATOM 580 N N . VAL A 1 74 ? 2.863 -0.718 -12.494 1.00 98.25 74 VAL A N 1
ATOM 581 C CA . VAL A 1 74 ? 2.164 -1.356 -11.369 1.00 98.25 74 VAL A CA 1
ATOM 582 C C . VAL A 1 74 ? 1.611 -0.294 -10.417 1.00 98.25 74 VAL A C 1
ATOM 584 O O . VAL A 1 74 ? 0.489 -0.448 -9.938 1.00 98.25 74 VAL A O 1
ATOM 587 N N . PHE A 1 75 ? 2.331 0.810 -10.203 1.00 97.19 75 PHE A N 1
ATOM 588 C CA . PHE A 1 75 ? 1.881 1.927 -9.370 1.00 97.19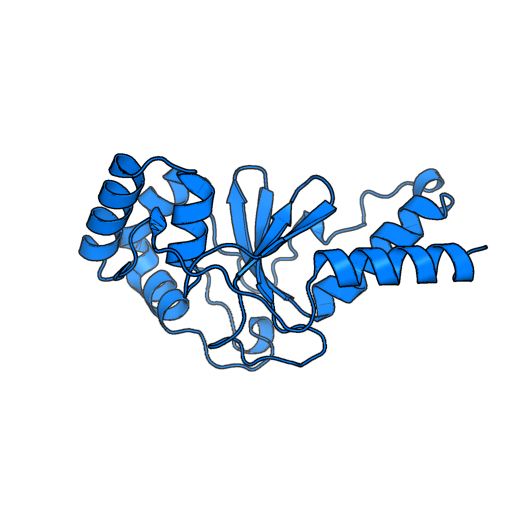 75 PHE A CA 1
ATOM 589 C C . PHE A 1 75 ? 0.613 2.599 -9.904 1.00 97.19 75 PHE A C 1
ATOM 591 O O . PHE A 1 75 ? -0.217 3.018 -9.104 1.00 97.19 75 PHE A O 1
ATOM 598 N N . GLU A 1 76 ? 0.379 2.615 -11.223 1.00 95.50 76 GLU A N 1
ATOM 599 C CA . GLU A 1 76 ? -0.895 3.087 -11.806 1.00 95.50 76 GLU A CA 1
ATOM 600 C C . GLU A 1 76 ? -2.126 2.324 -11.271 1.00 95.50 76 GLU A C 1
ATOM 602 O O . GLU A 1 76 ? -3.255 2.815 -11.327 1.00 95.50 76 GLU A O 1
ATOM 607 N N . HIS A 1 77 ? -1.921 1.122 -10.727 1.00 97.25 77 HIS A N 1
ATOM 608 C CA . HIS A 1 77 ? -2.957 0.270 -10.153 1.00 97.25 77 HIS A CA 1
ATOM 609 C C . HIS A 1 77 ? -2.996 0.293 -8.617 1.00 97.25 77 HIS A C 1
ATOM 611 O O . HIS A 1 77 ? -3.718 -0.513 -8.019 1.00 97.25 77 HIS A O 1
ATOM 617 N N . ILE A 1 78 ? -2.239 1.187 -7.975 1.00 96.06 78 ILE A N 1
ATOM 618 C CA . ILE A 1 78 ? -2.133 1.295 -6.517 1.00 96.06 78 ILE A CA 1
ATOM 619 C C . ILE A 1 78 ? -2.538 2.694 -6.059 1.00 96.06 78 ILE A C 1
ATOM 621 O O . ILE A 1 78 ? -2.190 3.698 -6.674 1.00 96.06 78 ILE A O 1
ATOM 625 N N . THR A 1 79 ? -3.251 2.753 -4.938 1.00 94.38 79 THR A N 1
ATOM 626 C CA . THR A 1 79 ? -3.403 3.980 -4.150 1.00 94.38 79 THR A CA 1
ATOM 627 C C . THR A 1 79 ? -2.565 3.847 -2.882 1.00 94.38 79 THR A C 1
ATOM 629 O O . THR A 1 79 ? -2.994 3.172 -1.945 1.00 94.38 79 THR A O 1
ATOM 632 N N . PHE A 1 80 ? -1.371 4.444 -2.855 1.00 94.81 80 PHE A N 1
ATOM 633 C CA . PHE A 1 80 ? -0.530 4.479 -1.654 1.00 94.81 80 PHE A CA 1
ATOM 634 C C . PHE A 1 80 ? -1.069 5.495 -0.653 1.00 94.81 80 PHE A C 1
ATOM 636 O O . PHE A 1 80 ? -1.477 6.590 -1.032 1.00 94.81 80 PHE A O 1
ATOM 643 N N . VAL A 1 81 ? -1.086 5.117 0.623 1.00 94.62 81 VAL A N 1
ATOM 644 C CA . VAL A 1 81 ? -1.636 5.959 1.698 1.00 94.62 81 VAL A CA 1
ATOM 645 C C . VAL A 1 81 ? -0.731 6.038 2.918 1.00 94.62 81 VAL A C 1
ATOM 647 O O . VAL A 1 81 ? -0.856 6.994 3.679 1.00 94.62 81 VAL A O 1
ATOM 650 N N . VAL A 1 82 ? 0.168 5.069 3.097 1.00 95.62 82 VAL A N 1
ATOM 651 C CA . VAL A 1 82 ? 1.055 4.974 4.256 1.00 95.62 82 VAL A CA 1
ATOM 652 C C . VAL A 1 82 ? 2.491 4.737 3.798 1.00 95.62 82 VAL A C 1
ATOM 654 O O . VAL A 1 82 ? 2.736 3.917 2.913 1.00 95.62 82 VAL A O 1
ATOM 657 N N . GLU A 1 83 ? 3.424 5.452 4.415 1.00 96.25 83 GLU A N 1
ATOM 658 C CA . GLU A 1 83 ? 4.826 5.045 4.514 1.00 96.25 83 GLU A CA 1
ATOM 659 C C . GLU A 1 83 ? 4.975 4.275 5.828 1.00 96.25 83 GLU A C 1
ATOM 661 O O . GLU A 1 83 ? 4.554 4.773 6.871 1.00 96.25 83 GLU A O 1
ATOM 666 N N . ALA A 1 84 ? 5.495 3.056 5.762 1.00 95.00 84 ALA A N 1
ATOM 667 C CA . ALA A 1 84 ? 5.667 2.149 6.891 1.00 95.00 84 ALA A CA 1
ATOM 668 C C . ALA A 1 84 ? 7.158 1.968 7.227 1.00 95.00 84 ALA A C 1
ATOM 670 O O . ALA A 1 84 ? 8.031 2.627 6.648 1.00 95.00 84 ALA A O 1
ATOM 671 N N . LEU A 1 85 ? 7.440 1.045 8.149 1.00 89.25 85 LEU A N 1
ATOM 672 C CA . LEU A 1 85 ? 8.781 0.661 8.583 1.00 89.25 85 LEU A CA 1
ATOM 673 C C . LEU A 1 85 ? 9.772 0.561 7.407 1.00 89.25 85 LEU A C 1
ATOM 675 O O . LEU A 1 85 ? 9.472 -0.006 6.358 1.00 89.25 85 LEU A O 1
ATOM 679 N N . ASN A 1 86 ? 10.977 1.108 7.591 1.00 87.12 86 ASN A N 1
ATOM 680 C CA . ASN A 1 86 ? 12.046 1.186 6.580 1.00 87.12 86 ASN A CA 1
ATOM 681 C C . ASN A 1 86 ? 11.736 2.024 5.323 1.00 87.12 86 ASN A C 1
ATOM 683 O O . ASN A 1 86 ? 12.552 2.041 4.401 1.00 87.12 86 ASN A O 1
ATOM 687 N N . GLY A 1 87 ? 10.626 2.767 5.285 1.00 91.88 87 GLY A N 1
ATOM 688 C CA . GLY A 1 87 ? 10.217 3.547 4.114 1.00 91.88 87 GLY A CA 1
ATOM 689 C C . GLY A 1 87 ? 9.438 2.736 3.078 1.00 91.88 87 GLY A C 1
ATOM 690 O O . GLY A 1 87 ? 9.304 3.178 1.934 1.00 91.88 87 GLY A O 1
ATOM 691 N N . ASP A 1 88 ? 8.938 1.559 3.461 1.00 96.44 88 ASP A N 1
ATOM 692 C CA . ASP A 1 88 ? 8.055 0.749 2.627 1.00 96.44 88 ASP A CA 1
ATOM 693 C C . ASP A 1 88 ? 6.745 1.503 2.349 1.00 96.44 88 ASP A C 1
ATOM 695 O O . ASP A 1 88 ? 6.232 2.247 3.185 1.00 96.44 88 ASP A O 1
ATOM 699 N N . LEU A 1 89 ? 6.171 1.309 1.164 1.00 97.62 89 LEU A N 1
ATOM 700 C CA . LEU A 1 89 ? 4.910 1.942 0.782 1.00 97.62 89 LEU A CA 1
ATOM 701 C C . LEU A 1 89 ? 3.755 0.966 0.952 1.00 97.62 89 LEU A C 1
ATOM 703 O O . LEU A 1 89 ? 3.774 -0.114 0.364 1.00 97.62 89 LEU A O 1
ATOM 707 N N . VAL A 1 90 ? 2.705 1.371 1.663 1.00 97.62 90 VAL A N 1
ATOM 708 C CA . VAL A 1 90 ? 1.496 0.564 1.866 1.00 97.62 90 VAL A CA 1
ATOM 709 C C . VAL A 1 90 ? 0.272 1.272 1.287 1.00 97.62 90 VAL A C 1
ATOM 711 O O . VAL A 1 90 ? 0.076 2.487 1.420 1.00 97.62 90 VAL A O 1
ATOM 714 N N . GLY A 1 91 ? -0.558 0.505 0.582 1.00 96.00 91 GLY A N 1
ATOM 715 C CA . GLY A 1 91 ? -1.683 1.035 -0.174 1.00 96.00 91 GLY A CA 1
ATOM 716 C C . GLY A 1 91 ? -2.733 0.006 -0.563 1.00 96.00 91 GLY A C 1
ATOM 717 O O . GLY A 1 91 ? -2.709 -1.145 -0.139 1.00 96.00 91 GLY A O 1
ATOM 718 N N . TYR A 1 92 ? -3.659 0.435 -1.414 1.00 96.56 92 TYR A N 1
ATOM 719 C CA . TYR A 1 92 ? -4.757 -0.380 -1.928 1.00 96.56 92 TYR A CA 1
ATOM 720 C C . TYR A 1 92 ? -4.466 -0.844 -3.353 1.00 96.56 92 TYR A C 1
ATOM 722 O O . TYR A 1 92 ? -4.242 -0.023 -4.245 1.00 96.56 92 TYR A O 1
ATOM 730 N N . TRP A 1 93 ? -4.516 -2.154 -3.589 1.00 97.69 93 TRP A N 1
ATOM 731 C CA . TRP A 1 93 ? -4.334 -2.755 -4.909 1.00 97.69 93 TRP A CA 1
ATOM 732 C C . TRP A 1 93 ? -5.647 -2.809 -5.695 1.00 97.69 93 TRP A C 1
ATOM 734 O O . TRP A 1 93 ? -6.496 -3.676 -5.480 1.00 97.69 93 TRP A O 1
ATOM 744 N N . HIS A 1 94 ? -5.807 -1.914 -6.665 1.00 96.44 94 HIS A N 1
ATOM 745 C CA . HIS A 1 94 ? -6.940 -1.948 -7.596 1.00 96.44 94 HIS A CA 1
ATOM 746 C C . HIS A 1 94 ? -6.744 -3.000 -8.688 1.00 96.44 94 HIS A C 1
ATOM 748 O O . HIS A 1 94 ? -7.708 -3.604 -9.169 1.00 96.44 94 HIS A O 1
ATOM 754 N N . GLY A 1 95 ? -5.487 -3.207 -9.082 1.00 96.81 95 GLY A N 1
ATOM 755 C CA . GLY A 1 95 ? -5.096 -4.059 -10.195 1.00 96.81 95 GLY A CA 1
ATOM 756 C C . GLY A 1 95 ? -5.659 -3.621 -11.553 1.00 96.81 95 GLY A C 1
ATOM 757 O O . GLY A 1 95 ? -6.451 -2.679 -11.652 1.00 96.81 95 GLY A O 1
ATOM 758 N N . PRO A 1 96 ? -5.307 -4.343 -12.633 1.00 97.44 96 PRO A N 1
ATOM 759 C CA . PRO A 1 96 ? -5.859 -4.097 -13.969 1.00 97.44 96 PRO A CA 1
ATOM 760 C C . PRO A 1 96 ? -7.383 -4.261 -14.042 1.00 97.44 96 PRO A C 1
ATOM 762 O O . PRO A 1 96 ? -8.040 -3.771 -14.960 1.00 97.44 96 PRO A O 1
ATOM 765 N N . GLU A 1 97 ? -7.957 -4.977 -13.076 1.00 96.69 97 GLU A N 1
ATOM 766 C CA . GLU A 1 97 ? -9.394 -5.152 -12.908 1.00 96.69 97 GLU A CA 1
ATOM 767 C C . GLU A 1 97 ? -10.134 -3.891 -12.438 1.00 96.69 97 GLU A C 1
ATOM 769 O O . GLU A 1 97 ? -11.360 -3.864 -12.548 1.00 96.69 97 GLU A O 1
ATOM 774 N N . ASN A 1 98 ? -9.426 -2.864 -11.953 1.00 94.81 98 ASN A N 1
ATOM 775 C CA . ASN A 1 98 ? -10.003 -1.670 -11.326 1.00 94.81 98 ASN A CA 1
ATOM 776 C C . ASN A 1 98 ? -10.947 -2.025 -10.167 1.00 94.81 98 ASN A C 1
ATOM 778 O O . ASN A 1 98 ? -12.100 -1.588 -10.118 1.00 94.81 98 ASN A O 1
ATOM 782 N N . VAL A 1 99 ? -10.472 -2.869 -9.249 1.00 94.62 99 VAL A N 1
ATOM 783 C CA . VAL A 1 99 ? -11.212 -3.226 -8.035 1.00 94.62 99 VAL A CA 1
ATOM 784 C C . VAL A 1 99 ? -11.489 -1.961 -7.221 1.00 94.62 99 VAL A C 1
ATOM 786 O O . VAL A 1 99 ? -10.605 -1.135 -6.999 1.00 94.62 99 VAL A O 1
ATOM 789 N N . GLU A 1 100 ? -12.734 -1.807 -6.770 1.00 93.31 100 GLU A N 1
ATOM 790 C CA . GLU A 1 100 ? -13.133 -0.706 -5.891 1.00 93.31 100 GLU A CA 1
ATOM 791 C C . GLU A 1 100 ? -12.278 -0.701 -4.613 1.00 93.31 100 GLU A C 1
ATOM 793 O O . GLU A 1 100 ? -12.081 -1.754 -4.015 1.00 93.31 100 GLU A O 1
ATOM 798 N N . ILE A 1 101 ? -11.841 0.470 -4.144 1.00 93.06 101 ILE A N 1
ATOM 799 C CA . ILE A 1 101 ? -10.926 0.641 -3.003 1.00 93.06 101 ILE A CA 1
ATOM 800 C C . ILE A 1 101 ? -11.409 -0.084 -1.739 1.00 93.06 101 ILE A C 1
ATOM 802 O O . ILE A 1 101 ? -10.626 -0.696 -1.031 1.00 93.06 101 ILE A O 1
ATOM 806 N N . LYS A 1 102 ? -12.728 -0.124 -1.511 1.00 91.56 102 LYS A N 1
ATOM 807 C CA . LYS A 1 102 ? -13.362 -0.821 -0.375 1.00 91.56 102 LYS A CA 1
ATOM 808 C C . LYS A 1 102 ? -13.268 -2.352 -0.437 1.00 91.56 102 LYS A C 1
ATOM 810 O O . LYS A 1 102 ? -13.690 -3.021 0.498 1.00 91.56 102 LYS A O 1
ATOM 815 N N . LYS A 1 103 ? -12.833 -2.903 -1.568 1.00 92.31 103 LYS A N 1
ATOM 816 C CA . LYS A 1 103 ? -12.633 -4.337 -1.828 1.00 92.31 103 LYS A CA 1
ATOM 817 C C . LYS A 1 103 ? -11.201 -4.632 -2.280 1.00 92.31 103 LYS A C 1
ATOM 819 O O . LYS A 1 103 ? -10.901 -5.778 -2.609 1.00 92.31 103 LYS A O 1
ATOM 824 N N . ALA A 1 104 ? -10.370 -3.599 -2.394 1.00 94.94 104 ALA A N 1
ATOM 825 C CA . ALA A 1 104 ? -9.000 -3.720 -2.843 1.00 94.94 104 ALA A CA 1
ATOM 826 C C . ALA A 1 104 ? -8.180 -4.384 -1.727 1.00 94.94 104 ALA A C 1
ATOM 828 O O . ALA A 1 104 ? -8.289 -3.956 -0.577 1.00 94.94 104 ALA A O 1
ATOM 829 N N . PRO A 1 105 ? -7.376 -5.415 -2.036 1.00 96.69 105 PRO A N 1
ATOM 830 C CA . PRO A 1 105 ? -6.404 -5.939 -1.087 1.00 96.69 105 PRO A CA 1
ATOM 831 C C . PRO A 1 105 ? -5.398 -4.861 -0.682 1.00 96.69 105 PRO A C 1
ATOM 833 O O . PRO A 1 105 ? -5.128 -3.943 -1.463 1.00 96.69 105 PRO A O 1
ATOM 836 N N . ILE A 1 106 ? -4.789 -5.025 0.490 1.00 97.69 106 ILE A N 1
ATOM 837 C CA . ILE A 1 106 ? -3.679 -4.174 0.913 1.00 97.69 106 ILE A CA 1
ATOM 838 C C . ILE A 1 106 ? -2.388 -4.688 0.275 1.00 97.69 106 ILE A C 1
ATOM 840 O O . ILE A 1 106 ? -2.113 -5.888 0.271 1.00 97.69 106 ILE A O 1
ATOM 844 N N . VAL A 1 107 ? -1.617 -3.781 -0.311 1.00 98.06 107 VAL A N 1
ATOM 845 C CA . VAL A 1 107 ? -0.347 -4.070 -0.979 1.00 98.06 107 VAL A CA 1
ATOM 846 C C . VAL A 1 107 ? 0.771 -3.281 -0.325 1.00 98.06 107 VAL A C 1
ATOM 848 O O . VAL A 1 107 ? 0.590 -2.109 0.003 1.00 98.06 107 VAL A O 1
ATOM 851 N N . LYS A 1 108 ? 1.926 -3.927 -0.188 1.00 98.00 108 LYS A N 1
ATOM 852 C CA . LYS A 1 108 ? 3.193 -3.320 0.199 1.00 98.00 108 LYS A CA 1
ATOM 853 C C . LYS A 1 108 ? 4.153 -3.303 -0.987 1.00 98.00 108 LYS A C 1
ATOM 855 O O . LYS A 1 108 ? 4.212 -4.275 -1.745 1.00 98.00 108 LYS A O 1
ATOM 860 N N . TYR A 1 109 ? 4.887 -2.207 -1.137 1.00 98.19 109 TYR A N 1
ATOM 861 C CA . TYR A 1 109 ? 6.055 -2.090 -2.001 1.00 98.19 109 TYR A CA 1
ATOM 862 C C . TYR A 1 109 ? 7.270 -1.744 -1.146 1.00 98.19 109 TYR A C 1
ATOM 864 O O . TYR A 1 109 ? 7.288 -0.684 -0.521 1.00 98.19 109 TYR A O 1
ATOM 872 N N . ASP A 1 110 ? 8.244 -2.646 -1.094 1.00 96.56 110 ASP A N 1
ATOM 873 C CA . ASP A 1 110 ? 9.398 -2.499 -0.211 1.00 96.56 110 ASP A CA 1
ATOM 874 C C . ASP A 1 110 ? 10.573 -1.750 -0.857 1.00 96.56 110 ASP A C 1
ATOM 876 O O . ASP A 1 110 ? 10.628 -1.505 -2.069 1.00 96.56 110 ASP A O 1
ATOM 880 N N . THR A 1 111 ? 11.553 -1.398 -0.030 1.00 93.81 111 THR A N 1
ATOM 881 C CA . THR A 1 111 ? 12.801 -0.756 -0.483 1.00 93.81 111 THR A CA 1
ATOM 882 C C . THR A 1 111 ? 13.673 -1.622 -1.405 1.00 93.81 111 THR A C 1
ATOM 884 O O . THR A 1 111 ? 14.566 -1.089 -2.072 1.00 93.81 111 THR A O 1
ATOM 887 N N . GLU A 1 112 ? 13.425 -2.934 -1.494 1.00 93.12 112 GLU A N 1
ATOM 888 C CA . GLU A 1 112 ? 14.095 -3.839 -2.439 1.00 93.12 112 GLU A CA 1
ATOM 889 C C . GLU A 1 112 ? 13.412 -3.876 -3.817 1.00 93.12 112 GLU A C 1
ATOM 891 O O . GLU A 1 112 ? 13.937 -4.482 -4.758 1.00 93.12 112 GLU A O 1
ATOM 896 N N . GLY A 1 113 ? 12.275 -3.195 -3.965 1.00 93.69 113 GLY A N 1
ATOM 897 C CA . GLY A 1 113 ? 11.514 -3.116 -5.204 1.00 93.69 113 GLY A CA 1
ATOM 898 C C . GLY A 1 113 ? 10.563 -4.291 -5.419 1.00 93.69 113 GLY A C 1
ATOM 899 O O . GLY A 1 113 ? 10.250 -4.618 -6.568 1.00 93.69 113 GLY A O 1
ATOM 900 N N . GLN A 1 114 ? 10.129 -4.952 -4.346 1.00 96.19 114 GLN A N 1
ATOM 901 C CA . GLN A 1 114 ? 9.214 -6.089 -4.401 1.00 96.19 114 GLN A CA 1
ATOM 902 C C . GLN A 1 114 ? 7.804 -5.685 -3.982 1.00 96.19 114 GLN A C 1
ATOM 904 O O . GLN A 1 114 ? 7.598 -4.835 -3.118 1.00 96.19 114 GLN A O 1
ATOM 909 N N . PHE A 1 115 ? 6.815 -6.333 -4.595 1.00 98.12 115 PHE A N 1
ATOM 910 C CA . PHE A 1 115 ? 5.413 -6.165 -4.232 1.00 98.12 115 PHE A CA 1
ATOM 911 C C . PHE A 1 115 ? 4.936 -7.362 -3.413 1.00 98.12 115 PHE A C 1
ATOM 913 O O . PHE A 1 115 ? 5.175 -8.513 -3.772 1.00 98.12 115 PHE A O 1
ATOM 920 N N . SER A 1 116 ? 4.169 -7.117 -2.358 1.00 97.31 116 SER A N 1
ATOM 921 C CA . SER A 1 116 ? 3.509 -8.176 -1.592 1.00 97.31 116 SER A CA 1
ATOM 922 C C . SER A 1 116 ? 2.079 -7.783 -1.247 1.00 97.31 116 SER A C 1
ATOM 924 O O . SER A 1 116 ? 1.767 -6.610 -1.072 1.00 97.31 116 SER A O 1
ATOM 926 N N . ILE A 1 117 ? 1.179 -8.766 -1.215 1.00 97.94 117 ILE A N 1
ATOM 927 C CA . ILE A 1 117 ? -0.169 -8.567 -0.679 1.00 97.94 117 ILE A CA 1
ATOM 928 C C . ILE A 1 117 ? -0.102 -8.875 0.809 1.00 97.94 117 ILE A C 1
ATOM 930 O O . ILE A 1 117 ? 0.346 -9.961 1.175 1.00 97.94 117 ILE A O 1
ATOM 934 N N . LEU A 1 118 ? -0.536 -7.926 1.631 1.00 96.56 118 LEU A N 1
ATOM 935 C CA . LEU A 1 118 ? -0.588 -8.089 3.077 1.00 96.56 118 LEU A CA 1
ATOM 936 C C . LEU A 1 118 ? -1.877 -8.815 3.483 1.00 96.56 118 LEU A C 1
ATOM 938 O O . LEU A 1 118 ? -2.921 -8.672 2.835 1.00 96.56 118 LEU A O 1
ATOM 942 N N . SER A 1 119 ? -1.795 -9.598 4.556 1.00 95.19 119 SER A N 1
ATOM 943 C CA . SER A 1 119 ? -2.953 -10.266 5.152 1.00 95.19 119 SER A CA 1
ATOM 944 C C . SER A 1 119 ? -3.763 -9.278 5.987 1.00 95.19 119 SER A C 1
ATOM 946 O O . SER A 1 119 ? -3.198 -8.467 6.708 1.00 95.19 119 SER A O 1
ATOM 948 N N . GLY A 1 120 ? -5.089 -9.352 5.904 1.00 93.38 120 GLY A N 1
ATOM 949 C CA . GLY A 1 120 ? -5.994 -8.447 6.614 1.00 93.38 120 GLY A CA 1
ATOM 950 C C . GLY A 1 120 ? -7.161 -7.990 5.745 1.00 93.38 120 GLY A C 1
ATOM 951 O O . GLY A 1 120 ? -7.088 -7.974 4.515 1.00 93.38 120 GLY A O 1
ATOM 952 N N . LEU A 1 121 ? -8.272 -7.630 6.386 1.00 90.81 121 LEU A N 1
ATOM 953 C CA . LEU A 1 121 ? -9.478 -7.159 5.697 1.00 90.81 121 LEU A CA 1
ATOM 954 C C . LEU A 1 121 ? -9.454 -5.659 5.395 1.00 90.81 121 LEU A C 1
ATOM 956 O O . LEU A 1 121 ? -10.271 -5.177 4.607 1.00 90.81 121 LEU A O 1
ATOM 960 N N . ASN A 1 122 ? -8.576 -4.916 6.063 1.00 92.94 122 ASN A N 1
ATOM 961 C CA . ASN A 1 122 ? -8.489 -3.466 5.991 1.00 92.94 122 ASN A CA 1
ATOM 962 C C . ASN A 1 122 ? -7.050 -2.989 6.252 1.00 92.94 122 ASN A C 1
ATOM 964 O O . ASN A 1 122 ? -6.181 -3.799 6.580 1.00 92.94 122 ASN A O 1
ATOM 968 N N . LEU A 1 123 ? -6.795 -1.689 6.088 1.00 95.06 123 LEU A N 1
ATOM 969 C CA . LEU A 1 123 ? -5.453 -1.117 6.191 1.00 95.06 123 LEU A CA 1
ATOM 970 C C . LEU A 1 123 ? -4.837 -1.330 7.575 1.00 95.06 123 LEU A C 1
ATOM 972 O O . LEU A 1 123 ? -3.673 -1.692 7.664 1.00 95.06 123 LEU A O 1
ATOM 976 N N . ILE A 1 124 ? -5.609 -1.124 8.643 1.00 95.19 124 ILE A N 1
ATOM 977 C CA . ILE A 1 124 ? -5.102 -1.209 10.017 1.00 95.19 124 ILE A CA 1
ATOM 978 C C . ILE A 1 124 ? -4.743 -2.653 10.376 1.00 95.19 124 ILE A C 1
ATOM 980 O O . ILE A 1 124 ? -3.661 -2.891 10.898 1.00 95.19 124 ILE A O 1
ATOM 984 N N . GLU A 1 125 ? -5.597 -3.621 10.028 1.00 95.06 125 GLU A N 1
ATOM 985 C CA . GLU A 1 125 ? -5.282 -5.046 10.217 1.00 95.06 125 GLU A CA 1
ATOM 986 C C . GLU A 1 125 ? -3.999 -5.451 9.485 1.00 95.06 125 GLU A C 1
ATOM 988 O O . GLU A 1 125 ? -3.171 -6.165 10.045 1.00 95.06 125 GLU A O 1
ATOM 993 N N . ALA A 1 126 ? -3.829 -4.970 8.252 1.00 95.56 126 ALA A N 1
ATOM 994 C CA . ALA A 1 126 ? -2.656 -5.271 7.446 1.00 95.56 126 ALA A CA 1
ATOM 995 C C . ALA A 1 126 ? -1.373 -4.638 7.998 1.00 95.56 126 ALA A C 1
ATOM 997 O O . ALA A 1 126 ? -0.339 -5.298 7.997 1.00 95.56 126 ALA A O 1
ATOM 998 N N . LEU A 1 127 ? -1.432 -3.394 8.484 1.00 95.88 127 LEU A N 1
ATOM 999 C CA . LEU A 1 127 ? -0.278 -2.718 9.086 1.00 95.88 127 LEU A CA 1
ATOM 1000 C C . LEU A 1 127 ? 0.161 -3.401 10.382 1.00 95.88 127 LEU A C 1
ATOM 1002 O O . LEU A 1 127 ? 1.333 -3.731 10.520 1.00 95.88 127 LEU A O 1
ATOM 1006 N N . VAL A 1 128 ? -0.780 -3.670 11.293 1.00 95.44 128 VAL A N 1
ATOM 1007 C CA . VAL A 1 128 ? -0.468 -4.357 12.555 1.00 95.44 128 VAL A CA 1
ATOM 1008 C C . VAL A 1 128 ? 0.077 -5.754 12.268 1.00 95.44 128 VAL A C 1
ATOM 1010 O O . VAL A 1 128 ? 1.117 -6.124 12.802 1.00 95.44 128 VAL A O 1
ATOM 1013 N N . GLY A 1 129 ? -0.578 -6.514 11.384 1.00 94.38 129 GLY A N 1
ATOM 1014 C CA . GLY A 1 129 ? -0.145 -7.864 11.023 1.00 94.38 129 GLY A CA 1
ATOM 1015 C C . GLY A 1 129 ? 1.249 -7.924 10.392 1.00 94.38 129 GLY A C 1
ATOM 1016 O O . GLY A 1 129 ? 1.996 -8.861 10.678 1.00 94.38 129 GLY A O 1
ATOM 1017 N N . ASP A 1 130 ? 1.601 -6.938 9.561 1.00 94.19 130 ASP A N 1
ATOM 1018 C CA . ASP A 1 130 ? 2.931 -6.823 8.946 1.00 94.19 130 ASP A CA 1
ATOM 1019 C C . ASP A 1 130 ? 4.004 -6.394 9.958 1.00 94.19 130 ASP A C 1
ATOM 1021 O O . ASP A 1 130 ? 5.126 -6.890 9.885 1.00 94.19 130 ASP A O 1
ATOM 1025 N N . TYR A 1 131 ? 3.656 -5.529 10.918 1.00 93.81 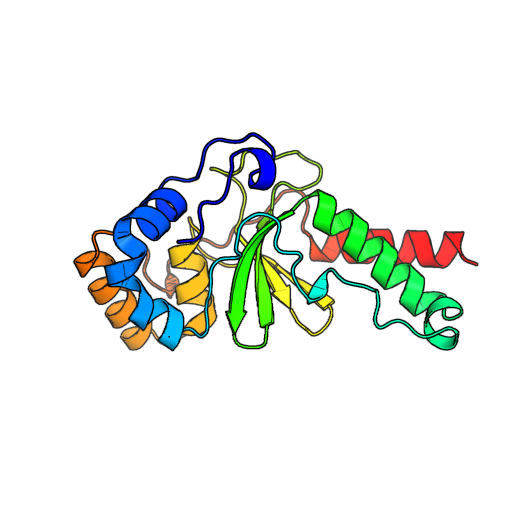131 TYR A N 1
ATOM 1026 C CA . TYR A 1 131 ? 4.574 -5.047 11.952 1.00 93.81 131 TYR A CA 1
ATOM 1027 C C . TYR A 1 131 ? 4.930 -6.128 12.986 1.00 93.81 131 TYR A C 1
ATOM 1029 O O . TYR A 1 131 ? 6.111 -6.383 13.210 1.00 93.81 131 TYR A O 1
ATOM 1037 N N . VAL A 1 132 ? 3.933 -6.795 13.585 1.00 90.75 132 VAL A N 1
ATOM 1038 C CA . VAL A 1 132 ? 4.173 -7.722 14.713 1.00 90.75 132 VAL A CA 1
ATOM 1039 C C . VAL A 1 132 ? 4.736 -9.087 14.301 1.00 90.75 132 VAL A C 1
ATOM 1041 O O . VAL A 1 132 ? 5.332 -9.772 15.117 1.00 90.75 132 VAL A O 1
ATOM 1044 N N . PHE A 1 133 ? 4.532 -9.506 13.048 1.00 79.88 133 PHE A N 1
ATOM 1045 C CA . PHE A 1 133 ? 5.103 -10.721 12.449 1.00 79.88 133 PHE A CA 1
ATOM 1046 C C . PHE A 1 133 ? 5.137 -11.987 13.356 1.00 79.88 133 PHE A C 1
ATOM 1048 O O . PHE A 1 133 ? 6.198 -12.391 13.822 1.00 79.88 133 PHE A O 1
ATOM 1055 N N . ASP A 1 134 ? 4.000 -12.683 13.519 1.00 79.56 134 ASP A N 1
ATOM 1056 C CA . ASP A 1 134 ? 3.866 -13.962 14.274 1.00 79.56 134 ASP A CA 1
ATOM 1057 C C . ASP A 1 134 ? 4.013 -13.831 15.806 1.00 79.56 134 ASP A C 1
ATOM 1059 O O . ASP A 1 134 ? 4.317 -14.799 16.501 1.00 79.56 134 ASP A O 1
ATOM 1063 N N . GLU A 1 135 ? 3.758 -12.637 16.353 1.00 85.75 135 GLU A N 1
ATOM 1064 C CA . GLU A 1 135 ? 3.715 -12.368 17.798 1.00 85.75 135 GLU A CA 1
ATOM 1065 C C . GLU A 1 135 ? 2.266 -12.093 18.259 1.00 85.75 135 GLU A C 1
ATOM 1067 O O . GLU A 1 135 ? 1.792 -10.955 18.291 1.00 85.75 135 GLU A O 1
ATOM 1072 N N . ASP A 1 136 ? 1.537 -13.157 18.621 1.00 84.81 136 ASP A N 1
ATOM 1073 C CA . ASP A 1 136 ? 0.116 -13.095 19.015 1.00 84.81 136 ASP A CA 1
ATOM 1074 C C . ASP A 1 136 ? -0.158 -12.129 20.184 1.00 84.81 136 ASP A C 1
ATOM 1076 O O . ASP A 1 136 ? -1.164 -11.417 20.177 1.00 84.81 136 ASP A O 1
ATOM 1080 N N . ASP A 1 137 ? 0.715 -12.108 21.199 1.00 89.88 137 ASP A N 1
ATOM 1081 C CA . ASP A 1 137 ? 0.538 -11.264 22.390 1.00 89.88 137 ASP A CA 1
ATOM 1082 C C . ASP A 1 137 ? 0.664 -9.769 22.036 1.00 89.88 137 ASP A C 1
ATOM 1084 O O . ASP A 1 137 ? -0.112 -8.951 22.530 1.00 89.88 137 ASP A O 1
ATOM 1088 N N . GLU A 1 138 ? 1.590 -9.423 21.138 1.00 92.31 138 GLU A N 1
ATOM 1089 C CA . GLU A 1 138 ? 1.788 -8.050 20.658 1.00 92.31 138 GLU A CA 1
ATOM 1090 C C . GLU A 1 138 ? 0.639 -7.621 19.736 1.00 92.31 138 GLU A C 1
ATOM 1092 O O . GLU A 1 138 ? 0.105 -6.519 19.865 1.00 92.31 138 GLU A O 1
ATOM 1097 N N . PHE A 1 139 ? 0.162 -8.522 18.869 1.00 93.38 139 PHE A N 1
ATOM 1098 C CA . PHE A 1 139 ? -1.026 -8.265 18.051 1.00 93.38 139 PHE A CA 1
ATOM 1099 C C . PHE A 1 139 ? -2.253 -7.933 18.913 1.00 93.38 139 PHE A C 1
ATOM 1101 O O . PHE A 1 139 ? -3.021 -7.025 18.585 1.00 93.38 139 PHE A O 1
ATOM 1108 N N . LEU A 1 140 ? -2.452 -8.669 20.013 1.00 93.12 140 LEU A N 1
ATOM 1109 C CA . LEU A 1 140 ? -3.548 -8.426 20.954 1.00 93.12 140 LEU A CA 1
ATOM 1110 C C . LEU A 1 140 ? -3.416 -7.065 21.647 1.00 93.12 140 LEU A C 1
ATOM 1112 O O . LEU A 1 140 ? -4.420 -6.369 21.787 1.00 93.12 140 LEU A O 1
ATOM 1116 N N . GLU A 1 141 ? -2.205 -6.659 22.028 1.00 94.75 141 GLU A N 1
ATOM 1117 C CA . GLU A 1 141 ? -1.954 -5.334 22.608 1.00 94.75 141 GLU A CA 1
ATOM 1118 C C . GLU A 1 141 ? -2.322 -4.214 21.623 1.00 94.75 141 GLU A C 1
ATOM 1120 O O . GLU A 1 141 ? -3.092 -3.313 21.965 1.00 94.75 141 GLU A O 1
ATOM 1125 N N . PHE A 1 142 ? -1.887 -4.312 20.362 1.00 95.19 142 PHE A N 1
ATOM 1126 C CA . PHE A 1 142 ? -2.300 -3.363 19.324 1.00 95.19 142 PHE A CA 1
ATOM 1127 C C . PHE A 1 142 ? -3.814 -3.374 19.092 1.00 95.19 142 PHE A C 1
ATOM 1129 O O . PHE A 1 142 ? -4.420 -2.310 18.960 1.00 95.19 142 PHE A O 1
ATOM 1136 N N . GLN A 1 143 ? -4.452 -4.546 19.072 1.00 94.62 143 GLN A N 1
ATOM 1137 C CA . GLN A 1 143 ? -5.908 -4.662 18.948 1.00 94.62 143 GLN A CA 1
ATOM 1138 C C . GLN A 1 143 ? -6.643 -3.925 20.076 1.00 94.62 143 GLN A C 1
ATOM 1140 O O . GLN A 1 143 ? -7.598 -3.192 19.797 1.00 94.62 143 GLN A O 1
ATOM 1145 N N . GLU A 1 144 ? -6.212 -4.091 21.328 1.00 95.50 144 GLU A N 1
ATOM 1146 C CA . GLU A 1 144 ? -6.786 -3.384 22.477 1.00 95.50 144 GLU A CA 1
ATOM 1147 C C . GLU A 1 144 ? -6.577 -1.869 22.348 1.00 95.50 144 GLU A C 1
ATOM 1149 O O . GLU A 1 144 ? -7.550 -1.112 22.417 1.00 95.50 144 GLU A O 1
ATOM 1154 N N . ASN A 1 145 ? -5.354 -1.430 22.043 1.00 96.06 145 ASN A N 1
ATOM 1155 C CA . ASN A 1 145 ? -5.011 -0.012 21.917 1.00 96.06 145 ASN A CA 1
ATOM 1156 C C . ASN A 1 145 ? -5.784 0.686 20.779 1.00 96.06 145 ASN A C 1
ATOM 1158 O O . ASN A 1 145 ? -6.350 1.765 20.969 1.00 96.06 145 ASN A O 1
ATOM 1162 N N . PHE A 1 146 ? -5.898 0.058 19.602 1.00 95.31 146 PHE A N 1
ATOM 1163 C CA . PHE A 1 146 ? -6.719 0.587 18.505 1.00 95.31 146 PHE A CA 1
ATOM 1164 C C . PHE A 1 146 ? -8.207 0.637 18.873 1.00 95.31 146 PHE A C 1
ATOM 1166 O O . PHE A 1 146 ? -8.902 1.606 18.535 1.00 95.31 146 PHE A O 1
ATOM 1173 N N . SER A 1 147 ? -8.700 -0.363 19.611 1.00 94.81 147 SER A N 1
ATOM 1174 C CA . SER A 1 147 ? -10.088 -0.394 20.073 1.00 94.81 147 SER A CA 1
ATOM 1175 C C . SER A 1 147 ? -10.393 0.734 21.060 1.00 94.81 147 SER A C 1
ATOM 1177 O O . SER A 1 147 ? -11.497 1.286 21.010 1.00 94.81 147 SER A O 1
ATOM 1179 N N . GLU A 1 148 ? -9.454 1.114 21.931 1.00 95.19 148 GLU A N 1
ATOM 1180 C CA . GLU A 1 148 ? -9.606 2.273 22.826 1.00 95.19 148 GLU A CA 1
ATOM 1181 C C . GLU A 1 148 ? -9.771 3.586 22.043 1.00 95.19 148 GLU A C 1
ATOM 1183 O O . GLU A 1 148 ? -10.514 4.478 22.462 1.00 95.19 148 GLU A O 1
ATOM 1188 N N . CYS A 1 149 ? -9.183 3.657 20.848 1.00 93.69 149 CYS A N 1
ATOM 1189 C CA . CYS A 1 149 ? -9.330 4.760 19.900 1.00 93.69 149 CYS A CA 1
ATOM 1190 C C . CYS A 1 149 ? -10.536 4.637 18.952 1.00 93.69 149 CYS A C 1
ATOM 1192 O O . CYS A 1 149 ? -10.702 5.453 18.039 1.00 93.69 149 CYS A O 1
ATOM 1194 N N . GLY A 1 150 ? -11.411 3.647 19.155 1.00 92.06 150 GLY A N 1
ATOM 1195 C CA . GLY A 1 150 ? -12.623 3.449 18.356 1.00 92.06 150 GLY A CA 1
ATOM 1196 C C . GLY A 1 150 ? -12.379 2.830 16.977 1.00 92.06 150 GLY A C 1
ATOM 1197 O O . GLY A 1 150 ? -13.209 3.004 16.080 1.00 92.06 150 GLY A O 1
ATOM 1198 N N . ILE A 1 151 ? -11.256 2.130 16.799 1.00 93.00 151 ILE A N 1
ATOM 1199 C CA . ILE A 1 151 ? -10.914 1.374 15.591 1.00 93.00 151 ILE A CA 1
ATOM 1200 C C . ILE A 1 151 ? -10.892 -0.111 15.951 1.00 93.00 151 ILE A C 1
ATOM 1202 O O . ILE A 1 151 ? -10.014 -0.580 16.662 1.00 93.00 151 ILE A O 1
ATOM 1206 N N . GLU A 1 152 ? -11.877 -0.862 15.466 1.00 91.25 152 GLU A N 1
ATOM 1207 C CA . GLU A 1 152 ? -11.972 -2.293 15.758 1.00 91.25 152 GLU A CA 1
ATOM 1208 C C . GLU A 1 152 ? -11.131 -3.116 14.769 1.00 91.25 152 GLU A C 1
ATOM 1210 O O . GLU A 1 152 ? -11.425 -3.158 13.572 1.00 91.25 152 GLU A O 1
ATOM 1215 N N . ILE A 1 153 ? -10.118 -3.808 15.292 1.00 90.75 153 ILE A N 1
ATOM 1216 C CA . ILE A 1 153 ? -9.433 -4.934 14.644 1.00 90.75 153 ILE A CA 1
ATOM 1217 C C . ILE A 1 153 ? -10.194 -6.188 15.071 1.00 90.75 153 ILE A C 1
ATOM 1219 O O . ILE A 1 153 ? -10.213 -6.510 16.255 1.00 90.75 153 ILE A O 1
ATOM 1223 N N . VAL A 1 154 ? -10.872 -6.875 14.150 1.00 86.62 154 VAL A N 1
ATOM 1224 C CA . VAL A 1 154 ? -11.763 -8.002 14.514 1.00 86.62 154 VAL A CA 1
ATOM 1225 C C . VAL A 1 154 ? -11.092 -9.362 14.375 1.00 86.62 154 VAL A C 1
ATOM 1227 O O . VAL A 1 154 ? -11.528 -10.333 14.998 1.00 86.62 154 VAL A O 1
ATOM 1230 N N . SER A 1 155 ? -10.062 -9.433 13.539 1.00 87.88 155 SER A N 1
ATOM 1231 C CA . SER A 1 155 ? -9.289 -10.644 13.286 1.00 87.88 155 SER A CA 1
ATOM 1232 C C . SER A 1 155 ? -8.280 -10.887 14.412 1.00 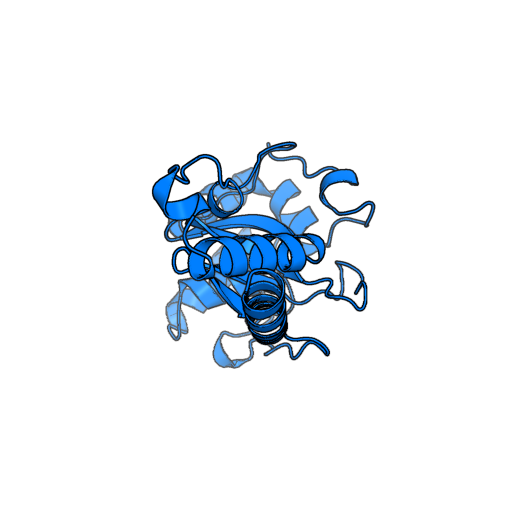87.88 155 SER A C 1
ATOM 1234 O O . SER A 1 155 ? -7.866 -9.952 15.095 1.00 87.88 155 SER A O 1
ATOM 1236 N N . LYS A 1 156 ? -7.879 -12.142 14.606 1.00 87.06 156 LYS A N 1
ATOM 1237 C CA . LYS A 1 156 ? -6.623 -12.483 15.289 1.00 87.06 156 LYS A CA 1
ATOM 1238 C C . LYS A 1 156 ? -5.502 -12.548 14.264 1.00 87.06 156 LYS A C 1
ATOM 1240 O O . LYS A 1 156 ? -5.797 -12.626 13.072 1.00 87.06 156 LYS A O 1
ATOM 1245 N N . TRP A 1 157 ? -4.254 -12.566 14.721 1.00 87.25 157 TRP A N 1
ATOM 1246 C CA . TRP A 1 157 ? -3.104 -12.655 13.827 1.00 87.25 157 TRP A CA 1
ATOM 1247 C C . TRP A 1 157 ? -3.166 -13.898 12.916 1.00 87.25 157 TRP A C 1
ATOM 1249 O O . TRP A 1 157 ? -3.110 -13.768 11.694 1.00 87.25 157 TRP A O 1
ATOM 1259 N N . ASP A 1 158 ? -3.408 -15.084 13.485 1.00 86.88 158 ASP A N 1
ATOM 1260 C CA . ASP A 1 158 ? -3.528 -16.355 12.748 1.00 86.88 158 ASP A CA 1
ATOM 1261 C C . ASP A 1 158 ? -4.777 -16.451 11.848 1.00 86.88 158 ASP A C 1
ATOM 1263 O O . ASP A 1 158 ? -4.821 -17.252 10.911 1.00 86.88 158 ASP A O 1
ATOM 1267 N N . ASP A 1 159 ? -5.776 -15.609 12.114 1.00 89.69 159 ASP A N 1
ATOM 1268 C CA . ASP A 1 159 ? -7.031 -15.508 11.371 1.00 89.69 159 ASP A CA 1
ATOM 1269 C C . ASP A 1 159 ? -7.013 -14.385 10.309 1.00 89.69 159 ASP A C 1
ATOM 1271 O O . ASP A 1 159 ? -8.024 -14.172 9.624 1.00 89.69 159 ASP A O 1
ATOM 1275 N N . LEU A 1 160 ? -5.899 -13.651 10.151 1.00 90.69 160 LEU A N 1
ATOM 1276 C CA . LEU A 1 160 ? -5.796 -12.584 9.153 1.00 90.69 160 LEU A CA 1
ATOM 1277 C C . LEU A 1 160 ? -6.045 -13.134 7.747 1.00 90.69 160 LEU A C 1
ATOM 1279 O O . LEU A 1 160 ? -5.452 -14.114 7.294 1.00 90.69 160 LEU A O 1
ATOM 1283 N N . VAL A 1 161 ? -6.937 -12.465 7.018 1.00 91.56 161 VAL A N 1
ATOM 1284 C CA . VAL A 1 161 ? -7.375 -12.947 5.710 1.00 91.56 161 VAL A CA 1
ATOM 1285 C C . VAL A 1 161 ? -6.272 -12.765 4.673 1.00 91.56 161 VAL A C 1
ATOM 1287 O O . VAL A 1 161 ? -5.975 -11.648 4.245 1.00 91.56 161 VAL A O 1
ATOM 1290 N N . GLU A 1 162 ? -5.724 -13.884 4.202 1.00 90.19 162 GLU A N 1
ATOM 1291 C CA . GLU A 1 162 ? -4.863 -13.918 3.022 1.00 90.19 162 GLU A CA 1
ATOM 1292 C C . GLU A 1 162 ? -5.680 -13.602 1.766 1.00 90.19 162 GLU A C 1
ATOM 1294 O O . GLU A 1 162 ? -6.448 -14.423 1.246 1.00 90.19 162 GLU A O 1
ATOM 1299 N N . THR A 1 163 ? -5.516 -12.390 1.247 1.00 90.69 163 THR A N 1
ATOM 1300 C CA . THR A 1 163 ? -6.260 -11.971 0.064 1.00 90.69 163 THR A CA 1
ATOM 1301 C C . THR A 1 163 ? -5.546 -12.425 -1.207 1.00 90.69 163 THR A C 1
ATOM 1303 O O . THR A 1 163 ? -4.376 -12.129 -1.430 1.00 90.69 163 THR A O 1
ATOM 1306 N N . GLN A 1 164 ? -6.264 -13.116 -2.094 1.00 90.88 164 GLN A N 1
ATOM 1307 C CA . GLN A 1 164 ? -5.731 -13.562 -3.384 1.00 90.88 164 GLN A CA 1
ATOM 1308 C C . GLN A 1 164 ? -6.347 -12.747 -4.528 1.00 90.88 164 GLN A C 1
ATOM 1310 O O . GLN A 1 164 ? -7.399 -13.128 -5.057 1.00 90.88 164 GLN A O 1
ATOM 1315 N N . PRO A 1 165 ? -5.741 -11.613 -4.930 1.00 94.44 165 PRO A N 1
ATOM 1316 C CA . PRO A 1 165 ? -6.237 -10.870 -6.077 1.00 94.44 165 PRO A CA 1
ATOM 1317 C C . PRO A 1 165 ? -6.127 -11.697 -7.356 1.00 94.44 165 PRO A C 1
ATOM 1319 O O . PRO A 1 165 ? -5.208 -12.495 -7.538 1.00 94.44 165 PRO A O 1
ATOM 1322 N N . LYS A 1 166 ? -7.047 -11.442 -8.291 1.00 96.38 166 LYS A N 1
ATOM 1323 C CA . LYS A 1 166 ? -7.037 -12.078 -9.615 1.00 96.38 166 LYS A CA 1
ATOM 1324 C C . LYS A 1 166 ? -5.717 -11.838 -10.355 1.00 96.38 166 LYS A C 1
ATOM 1326 O O . LYS A 1 166 ? -5.198 -12.758 -10.984 1.00 96.38 166 LYS A O 1
ATOM 1331 N N . THR A 1 167 ? -5.196 -10.617 -10.265 1.00 97.88 167 THR A N 1
ATOM 1332 C CA . THR A 1 167 ? -3.855 -10.262 -10.727 1.00 97.88 167 THR A CA 1
ATOM 1333 C C . THR A 1 167 ? -2.994 -9.966 -9.510 1.00 97.88 167 THR A C 1
ATOM 1335 O O . THR A 1 167 ? -3.304 -9.054 -8.750 1.00 97.88 167 THR A O 1
ATOM 1338 N N . ASN A 1 168 ? -1.918 -10.726 -9.324 1.00 97.88 168 ASN A N 1
ATOM 1339 C CA . ASN A 1 168 ? -0.945 -10.467 -8.268 1.00 97.88 168 ASN A CA 1
ATOM 1340 C C . ASN A 1 168 ? 0.053 -9.376 -8.734 1.00 97.88 168 ASN A C 1
ATOM 1342 O O . ASN A 1 168 ? 0.549 -9.487 -9.860 1.00 97.88 168 ASN A O 1
ATOM 1346 N N . PRO A 1 169 ? 0.333 -8.339 -7.918 1.00 98.25 169 PRO A N 1
ATOM 1347 C CA . PRO A 1 169 ? 1.162 -7.200 -8.322 1.00 98.25 169 PRO A CA 1
ATOM 1348 C C . PRO A 1 169 ? 2.612 -7.591 -8.624 1.00 98.25 169 PRO A C 1
ATOM 1350 O O . PRO A 1 169 ? 3.145 -7.158 -9.640 1.00 98.25 169 PRO A O 1
ATOM 1353 N N . ASP A 1 170 ? 3.213 -8.485 -7.836 1.00 97.94 170 ASP A N 1
ATOM 1354 C CA . ASP A 1 170 ? 4.568 -9.001 -8.080 1.00 97.94 170 ASP A CA 1
ATOM 1355 C C . ASP A 1 170 ? 4.646 -9.752 -9.416 1.00 97.94 170 ASP A C 1
ATOM 1357 O O . ASP A 1 170 ? 5.510 -9.515 -10.258 1.00 97.94 170 ASP A O 1
ATOM 1361 N N . LYS A 1 171 ? 3.651 -10.598 -9.694 1.00 98.12 171 LYS A N 1
ATOM 1362 C CA . LYS A 1 171 ? 3.585 -11.335 -10.966 1.00 98.12 171 LYS A CA 1
ATOM 1363 C C . LYS A 1 171 ? 3.312 -10.422 -12.164 1.00 98.12 171 LYS A C 1
ATOM 1365 O O . LYS A 1 171 ? 3.764 -10.720 -13.278 1.00 98.12 171 LYS A O 1
ATOM 1370 N N . LEU A 1 172 ? 2.575 -9.327 -11.963 1.00 98.44 172 LEU A N 1
ATOM 1371 C CA . LEU A 1 172 ? 2.397 -8.297 -12.984 1.00 98.44 172 LEU A CA 1
ATOM 1372 C C . LEU A 1 172 ? 3.714 -7.556 -13.234 1.00 98.44 172 LEU A C 1
ATOM 1374 O O . LEU A 1 172 ? 4.113 -7.448 -14.395 1.00 98.44 172 LEU A O 1
ATOM 1378 N N . HIS A 1 173 ? 4.404 -7.129 -12.174 1.00 98.38 173 HIS A N 1
ATOM 1379 C CA . HIS A 1 173 ? 5.722 -6.504 -12.242 1.00 98.38 173 HIS A CA 1
ATOM 1380 C C . HIS A 1 173 ? 6.712 -7.388 -13.015 1.00 98.38 173 HIS A C 1
ATOM 1382 O O . HIS A 1 173 ? 7.261 -6.950 -14.026 1.00 98.38 173 HIS A O 1
ATOM 1388 N N . ASP A 1 174 ? 6.844 -8.666 -12.641 1.00 98.12 174 ASP A N 1
ATOM 1389 C CA . ASP A 1 174 ? 7.682 -9.653 -13.336 1.00 98.12 174 ASP A CA 1
ATOM 1390 C C . ASP A 1 174 ? 7.375 -9.705 -14.840 1.00 98.12 174 ASP A C 1
ATOM 1392 O O . ASP A 1 174 ? 8.269 -9.700 -15.694 1.00 98.12 174 ASP A O 1
ATOM 1396 N N . SER A 1 175 ? 6.090 -9.766 -15.189 1.00 98.12 175 SER A N 1
ATOM 1397 C CA . SER A 1 175 ? 5.647 -9.865 -16.582 1.00 98.12 175 SER A CA 1
ATOM 1398 C C . SER A 1 175 ? 5.993 -8.605 -17.381 1.00 98.12 175 SER A C 1
ATOM 1400 O O . SER A 1 175 ? 6.453 -8.701 -18.526 1.00 98.12 175 SER A O 1
ATOM 1402 N N . LEU A 1 176 ? 5.801 -7.430 -16.779 1.00 98.00 176 LEU A N 1
ATOM 1403 C CA . LEU A 1 176 ? 6.112 -6.131 -17.372 1.00 98.00 176 LEU A CA 1
ATOM 1404 C C . LEU A 1 176 ? 7.619 -5.917 -17.511 1.00 98.00 176 LEU A C 1
ATOM 1406 O O . LEU A 1 176 ? 8.074 -5.515 -18.581 1.00 98.00 176 LEU A O 1
ATOM 1410 N N . TYR A 1 177 ? 8.404 -6.292 -16.503 1.00 97.62 177 TYR A N 1
ATOM 1411 C CA . TYR A 1 177 ? 9.862 -6.249 -16.549 1.00 97.62 177 TYR A CA 1
ATOM 1412 C C . TYR A 1 177 ? 10.398 -7.007 -17.769 1.00 97.62 177 TYR A C 1
ATOM 1414 O O . TYR A 1 177 ? 11.137 -6.459 -18.589 1.00 97.62 177 TYR A O 1
ATOM 1422 N N . HIS A 1 178 ? 9.967 -8.259 -17.959 1.00 97.88 178 HIS A N 1
ATOM 1423 C CA . HIS A 1 178 ? 10.408 -9.073 -19.094 1.00 97.88 178 HIS A CA 1
ATOM 1424 C C . HIS A 1 178 ? 9.933 -8.527 -20.443 1.00 97.88 178 HIS A C 1
ATOM 1426 O O . HIS A 1 178 ? 10.605 -8.733 -21.460 1.00 97.88 178 HIS A O 1
ATOM 1432 N N . LYS A 1 179 ? 8.773 -7.864 -20.478 1.00 97.25 179 LYS A N 1
ATOM 1433 C CA . LYS A 1 179 ? 8.282 -7.167 -21.669 1.00 97.25 179 LYS A CA 1
ATOM 1434 C C . LYS A 1 179 ? 9.200 -5.990 -22.007 1.00 97.25 179 LYS A C 1
ATOM 1436 O O . LYS A 1 179 ? 9.743 -5.959 -23.111 1.00 97.25 179 LYS A O 1
ATOM 1441 N N . PHE A 1 180 ? 9.461 -5.094 -21.059 1.00 96.62 180 PHE A N 1
ATOM 1442 C CA . PHE A 1 180 ? 10.313 -3.923 -21.281 1.00 96.62 180 PHE A CA 1
ATOM 1443 C C . PHE A 1 180 ? 11.766 -4.275 -21.558 1.00 96.62 180 PHE A C 1
ATOM 1445 O O . PHE A 1 180 ? 12.407 -3.637 -22.391 1.00 96.62 180 PHE A O 1
ATOM 1452 N N . LEU A 1 181 ? 12.290 -5.327 -20.935 1.00 95.25 181 LEU A N 1
ATOM 1453 C CA . LEU A 1 181 ? 13.646 -5.791 -21.207 1.00 95.25 181 LEU A CA 1
ATOM 1454 C C . LEU A 1 181 ? 13.821 -6.205 -22.678 1.00 95.25 181 LEU A C 1
ATOM 1456 O O . LEU A 1 181 ? 14.884 -5.985 -23.257 1.00 95.25 181 LEU A O 1
ATOM 1460 N N . LYS A 1 182 ? 12.775 -6.777 -23.293 1.00 92.62 182 LYS A N 1
ATOM 1461 C CA . LYS A 1 182 ? 12.760 -7.151 -24.717 1.00 92.62 182 LYS A CA 1
ATOM 1462 C C . LYS A 1 182 ? 12.524 -5.959 -25.638 1.00 92.62 182 LYS A C 1
ATOM 1464 O O . LYS A 1 182 ? 13.122 -5.910 -26.703 1.00 92.62 182 LYS A O 1
ATOM 1469 N N . GLU A 1 183 ? 11.654 -5.029 -25.261 1.00 85.75 183 GLU A N 1
ATOM 1470 C CA . GLU A 1 183 ? 11.358 -3.832 -26.065 1.00 85.75 183 GLU A CA 1
ATOM 1471 C C . GLU A 1 183 ? 12.545 -2.861 -26.110 1.00 85.75 183 GLU A C 1
ATOM 1473 O O . GLU A 1 183 ? 12.766 -2.197 -27.120 1.00 85.75 183 GLU A O 1
ATOM 1478 N N . ASN A 1 184 ? 13.354 -2.842 -25.049 1.00 69.38 184 ASN A N 1
ATOM 1479 C CA . ASN A 1 184 ? 14.598 -2.082 -24.972 1.00 69.38 184 ASN A CA 1
ATOM 1480 C C . ASN A 1 184 ? 15.813 -2.834 -25.559 1.00 69.38 184 ASN A C 1
ATOM 1482 O O . ASN A 1 184 ? 16.937 -2.329 -25.467 1.00 69.38 184 ASN A O 1
ATOM 1486 N N . ALA A 1 185 ? 15.641 -4.044 -26.114 1.00 59.09 185 ALA A N 1
ATOM 1487 C CA . ALA A 1 185 ? 16.716 -4.872 -26.681 1.00 59.09 185 ALA A CA 1
ATOM 1488 C C . ALA A 1 185 ? 17.196 -4.353 -28.044 1.00 59.09 185 ALA A C 1
ATOM 1490 O O . ALA A 1 185 ? 18.426 -4.114 -28.135 1.00 59.09 185 ALA A O 1
#

Sequence (185 aa):
MAILTKEELQNQDVPNDLKLAIQNFECIEDLFEEMECRFFDPEEIPSLTDNSYLTDSDKKNKGTMAAVSASDQVFEHITFVVEALNGDLVGYWHGPENVEIKKAPIVKYDTEGQFSILSGLNLIEALVGDYVFDEDDEFLEFQENFSECGIEIVSKWDDLVETQPKTNPDKLHDSLYHKFLKENA

Organism: NCBI:txid652676

Foldseek 3Di:
DADCDCVLVVVADDAPLRVLCVVLVVLCVVVCVVQVKDWDHPPDDQPVLDPVPQDPVLVPDLLSVLLNQLLNVLCVQWRWTMQGPPRKTKTFGCDPVNNHSQQTFIWIQDPVGAIDGFFANDDLLRSLLVRCPPPQVSSVVSQVSVVVSVRHDPAGSVRGHDDDDPDGSRVSSVVSSVVSSVVVD